Protein 3IE4 (pdb70)

Secondary structure (DSSP, 8-state):
--PPPPEEEE-SSS-EEEEEE--TTEEEEEEEEEESS---SS---SEEEEE---BTTEEEEEESS----TT-EEEEEEEEEETTEEEEEEEEEEE--S---/-PPPPPEEEE-SSS-EEEEEE--TTEEEEEEEEEESS---SS--BSEEEEE---BTTEEEEEESS----TT-EEEEEEEEEETTEEEEEEEEEEE------

CATH classification: 2.60.40.2140

Radius of gyration: 17.92 Å; Cα contacts (8 Å, |Δi|>4): 492; chains: 2; bounding box: 45×25×46 Å

Foldseek 3Di:
DADPDWDKFAAPQGKIKTKDFDDPFWDKKWKAKEKPDEDDPPDRHPDIDIQHDDDPRMGMDMDGPGGDDAQMKMWIKMWIGGNNDIDMDHGDIDGHHDHDD/DDDDDWDKAAAPQHKIKTKDFDDPFWQKKKKAKEKPDEDDPPDRYPDIDIFGDADPRMGMDMDGHGGDDAQIKIAIKMWIGGNHDIDMDHRDIDGDHDHDD

B-factor: mean 14.94, std 7.54, range [3.01, 49.28]

Nearest PDB structures (foldseek):
  3ie4-assembly2_B  TM=1.010E+00  e=2.750E-18  Drosophila melanogaster
  3aqz-assembly2_B  TM=9.824E-01  e=2.204E-12  Plodia interpunctella
  3aqx-assembly2_B  TM=9.749E-01  e=1.796E-12  Bombyx mori
  2kha-assembly1_A  TM=9.093E-01  e=2.198E-11  Plodia interpunctella
  2rqe-assembly1_A  TM=8.982E-01  e=2.829E-10  Bombyx mori

Solvent-accessible surface area: 10816 Å² total; per-residue (Å²): 94,66,1,2,52,16,46,18,36,2,38,144,80,103,0,0,54,0,10,0,5,42,77,132,27,12,97,33,0,1,0,22,0,23,56,87,108,77,32,146,54,95,66,60,29,100,34,44,100,95,14,120,119,34,112,158,47,50,10,50,6,102,8,110,141,25,49,0,108,88,52,21,19,0,59,14,24,0,72,0,47,49,105,62,112,38,66,102,13,62,138,8,71,64,86,2,95,40,76,70,65,87,147,15,32,111,16,117,19,31,2,55,153,84,82,0,0,50,0,7,0,63,54,94,136,14,11,90,27,0,1,0,23,0,9,56,80,98,125,33,98,57,90,4,17,0,22,15,15,110,63,28,94,127,38,107,152,50,71,9,47,0,55,10,145,117,19,71,4,124,85,52,5,21,0,56,18,25,2,74,0,46,49,93,73,104,26,59,133,73,38,133,10,69,62,87,1,91,42,78,72,62

Organism: Drosophila melanogaster (NCBI:txid7227)

Structure (mmCIF, N/CA/C/O backbone):
data_3IE4
#
_entry.id   3IE4
#
_cell.length_a   135.530
_cell.length_b   30.680
_cell.length_c   51.650
_cell.angle_alpha   90.00
_cell.angle_beta   107.57
_cell.angle_gamma   90.00
#
_symmetry.space_group_name_H-M   'C 1 2 1'
#
loop_
_entity.id
_entity.type
_entity.pdbx_description
1 polymer 'Gram-Negative Binding Protein 3'
2 non-polymer 'ZINC ION'
3 non-polymer 1,2-ETHANEDIOL
4 water water
#
loop_
_atom_site.group_PDB
_atom_site.id
_atom_site.type_symbol
_atom_site.label_atom_id
_atom_site.label_alt_id
_atom_site.label_comp_id
_atom_site.label_asym_id
_atom_site.label_entity_id
_atom_site.label_seq_id
_atom_site.pdbx_PDB_ins_code
_atom_site.Cartn_x
_atom_site.Cartn_y
_atom_site.Cartn_z
_atom_site.occupancy
_atom_site.B_iso_or_equiv
_atom_site.auth_seq_id
_atom_site.auth_comp_id
_atom_site.auth_asym_id
_atom_site.auth_atom_id
_atom_site.pdbx_PDB_model_num
ATOM 1 N N . TYR A 1 1 ? 31.550 8.612 12.582 1.00 5.30 1 TYR A N 1
ATOM 2 C CA . TYR A 1 1 ? 30.654 7.477 12.276 1.00 6.77 1 TYR A CA 1
ATOM 3 C C . TYR A 1 1 ? 29.231 7.935 12.488 1.00 6.25 1 TYR A C 1
ATOM 4 O O . TYR A 1 1 ? 28.978 8.656 13.421 1.00 4.84 1 TYR A O 1
ATOM 13 N N . GLU A 1 2 ? 28.308 7.469 11.645 1.00 6.39 2 GLU A N 1
ATOM 14 C CA . GLU A 1 2 ? 26.880 7.746 11.845 1.00 7.12 2 GLU A CA 1
ATOM 15 C C . GLU A 1 2 ? 26.118 6.456 12.048 1.00 7.44 2 GLU A C 1
ATOM 16 O O . GLU A 1 2 ? 26.180 5.596 11.178 1.00 8.04 2 GLU A O 1
ATOM 22 N N . VAL A 1 3 ? 25.381 6.316 13.138 1.00 7.19 3 VAL A N 1
ATOM 23 C CA . VAL A 1 3 ? 24.583 5.107 13.343 1.00 8.01 3 VAL A CA 1
ATOM 24 C C . VAL A 1 3 ? 23.520 5.035 12.272 1.00 9.03 3 VAL A C 1
ATOM 25 O O . VAL A 1 3 ? 22.828 6.002 12.060 1.00 8.65 3 VAL A O 1
ATOM 29 N N . PRO A 1 4 ? 23.377 3.882 11.589 1.00 9.42 4 PRO A N 1
ATOM 30 C CA . PRO A 1 4 ? 22.295 3.766 10.613 1.00 10.20 4 PRO A CA 1
ATOM 31 C C . PRO A 1 4 ? 20.940 4.053 11.241 1.00 10.10 4 PRO A C 1
ATOM 32 O O . PRO A 1 4 ? 20.687 3.628 12.359 1.00 10.43 4 PRO A O 1
ATOM 36 N N . LYS A 1 5 ? 20.079 4.784 10.537 1.00 11.93 5 LYS A N 1
ATOM 37 C CA . LYS A 1 5 ? 18.750 5.076 11.074 1.00 11.73 5 LYS A CA 1
ATOM 38 C C . LYS A 1 5 ? 17.943 3.778 11.135 1.00 12.08 5 LYS A C 1
ATOM 39 O O . LYS A 1 5 ? 17.892 3.028 10.163 1.00 12.99 5 LYS A O 1
ATOM 45 N N . ALA A 1 6 ? 17.346 3.493 12.293 1.00 11.89 6 ALA A N 1
ATOM 46 C CA . ALA A 1 6 ? 16.692 2.216 12.516 1.00 11.53 6 ALA A CA 1
ATOM 47 C C . ALA A 1 6 ? 15.503 2.012 11.614 1.00 11.29 6 ALA A C 1
ATOM 48 O O . ALA A 1 6 ? 14.730 2.935 11.360 1.00 11.72 6 ALA A O 1
ATOM 50 N N . LYS A 1 7 ? 15.344 0.778 11.158 1.00 10.73 7 LYS A N 1
ATOM 51 C CA . LYS A 1 7 ? 14.193 0.402 10.364 1.00 11.16 7 LYS A CA 1
ATOM 52 C C . LYS A 1 7 ? 13.202 -0.218 11.305 1.00 10.96 7 LYS A C 1
ATOM 53 O O . LYS A 1 7 ? 13.556 -1.159 12.024 1.00 9.61 7 LYS A O 1
ATOM 59 N N . ILE A 1 8 ? 11.965 0.292 11.328 1.00 12.19 8 ILE A N 1
ATOM 60 C CA . ILE A 1 8 ? 10.946 -0.186 12.251 1.00 13.72 8 ILE A CA 1
ATOM 61 C C . ILE A 1 8 ? 9.771 -0.776 11.490 1.00 14.49 8 ILE A C 1
ATOM 62 O O . ILE A 1 8 ? 9.205 -0.113 10.643 1.00 15.63 8 ILE A O 1
ATOM 67 N N . ASP A 1 9 ? 9.474 -2.046 11.778 1.00 15.80 9 ASP A N 1
ATOM 68 C CA . ASP A 1 9 ? 8.358 -2.764 11.172 1.00 16.67 9 ASP A CA 1
ATOM 69 C C . ASP A 1 9 ? 7.422 -3.199 12.270 1.00 17.02 9 ASP A C 1
ATOM 70 O O . ASP A 1 9 ? 7.860 -3.738 13.290 1.00 17.42 9 ASP A O 1
ATOM 75 N N . VAL A 1 10 ? 6.149 -2.892 12.076 1.00 16.94 10 VAL A N 1
ATOM 76 C CA . VAL A 1 10 ? 5.106 -3.137 13.062 1.00 16.59 10 VAL A CA 1
ATOM 77 C C . VAL A 1 10 ? 4.176 -4.230 12.519 1.00 17.07 10 VAL A C 1
ATOM 78 O O . VAL A 1 10 ? 3.790 -4.189 11.366 1.00 16.48 10 VAL A O 1
ATOM 82 N N . PHE A 1 11 ? 3.832 -5.199 13.362 1.00 17.43 11 PHE A N 1
ATOM 83 C CA . PHE A 1 11 ? 3.057 -6.366 12.946 1.00 18.03 11 PHE A CA 1
ATOM 84 C C . PHE A 1 11 ? 1.682 -6.377 13.580 1.00 18.14 11 PHE A C 1
ATOM 85 O O . PHE A 1 11 ? 1.473 -5.820 14.663 1.00 18.13 11 PHE A O 1
ATOM 93 N N . TYR A 1 12 ? 0.745 -7.021 12.893 1.00 18.68 12 TYR A N 1
ATOM 94 C CA . TYR A 1 12 ? -0.615 -7.145 13.377 1.00 19.05 12 TYR A CA 1
ATOM 95 C C . TYR A 1 12 ? -0.856 -8.616 13.695 1.00 19.38 12 TYR A C 1
ATOM 96 O O . TYR A 1 12 ? -0.505 -9.478 12.886 1.00 20.32 12 TYR A O 1
ATOM 105 N N . PRO A 1 13 ? -1.496 -8.913 14.840 1.00 18.53 13 PRO A N 1
ATOM 106 C CA . PRO A 1 13 ? -2.046 -8.009 15.843 1.00 18.40 13 PRO A CA 1
ATOM 107 C C . PRO A 1 13 ? -1.047 -7.392 16.813 1.00 18.37 13 PRO A C 1
ATOM 108 O O . PRO A 1 13 ? -1.376 -6.400 17.464 1.00 19.38 13 PRO A O 1
ATOM 112 N N . LYS A 1 14 ? 0.157 -7.955 16.917 1.00 17.75 14 LYS A N 1
ATOM 113 C CA . LYS A 1 14 ? 1.101 -7.492 17.909 1.00 17.56 14 LYS A CA 1
ATOM 114 C C . LYS A 1 14 ? 2.551 -7.743 17.508 1.00 16.50 14 LYS A C 1
ATOM 115 O O . LYS A 1 14 ? 2.852 -8.568 16.631 1.00 16.02 14 LYS A O 1
ATOM 121 N N . GLY A 1 15 ? 3.433 -7.002 18.164 1.00 15.59 15 GLY A N 1
ATOM 122 C CA . GLY A 1 15 ? 4.860 -7.097 17.936 1.00 15.36 15 GLY A CA 1
ATOM 123 C C . GLY A 1 15 ? 5.391 -6.027 17.011 1.00 15.11 15 GLY A C 1
ATOM 124 O O . GLY A 1 15 ? 4.657 -5.340 16.301 1.00 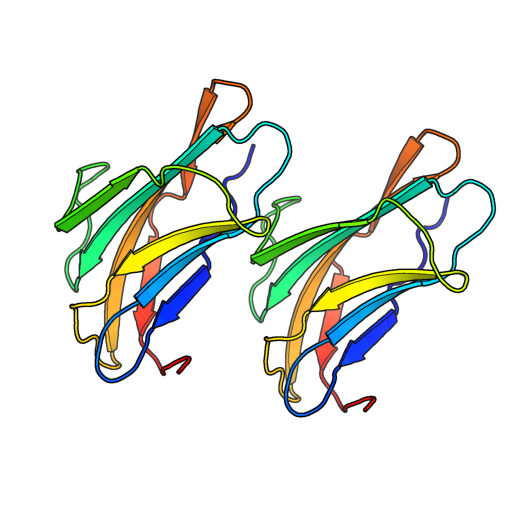15.01 15 GLY A O 1
ATOM 125 N N . PHE A 1 16 ? 6.704 -5.886 17.059 1.00 14.26 16 PHE A N 1
ATOM 126 C CA . PHE A 1 16 ? 7.432 -5.009 16.159 1.00 14.16 16 PHE A CA 1
ATOM 127 C C . PHE A 1 16 ? 8.895 -5.419 16.152 1.00 14.04 16 PHE A C 1
ATOM 128 O O . PHE A 1 16 ? 9.362 -6.135 17.039 1.00 13.70 16 PHE A O 1
ATOM 136 N N . GLU A 1 17 ? 9.594 -4.942 15.130 1.00 14.36 17 GLU A N 1
ATOM 137 C CA . GLU A 1 17 ? 11.020 -5.179 14.955 1.00 14.59 17 GLU A CA 1
ATOM 138 C C . GLU A 1 17 ? 11.721 -3.869 14.662 1.00 13.08 17 GLU A C 1
ATOM 139 O O . GLU A 1 17 ? 11.175 -2.997 14.000 1.00 13.74 17 GLU A O 1
ATOM 145 N N . VAL A 1 18 ? 12.938 -3.749 15.178 1.00 11.73 18 VAL A N 1
ATOM 146 C CA . VAL A 1 18 ? 13.806 -2.596 14.987 1.00 11.58 18 VAL A CA 1
ATOM 147 C C . VAL A 1 18 ? 15.155 -3.147 14.568 1.00 11.01 18 VAL A C 1
ATOM 148 O O . VAL A 1 18 ? 15.723 -4.001 15.249 1.00 11.71 18 VAL A O 1
ATOM 152 N N . SER A 1 19 ? 15.676 -2.693 13.432 1.00 8.03 19 SER A N 1
ATOM 153 C CA . SER A 1 19 ? 16.930 -3.252 12.942 1.00 8.18 19 SER A CA 1
ATOM 154 C C . SER A 1 19 ? 17.761 -2.256 12.187 1.00 6.82 19 SER A C 1
ATOM 155 O O . SER A 1 19 ? 17.282 -1.219 11.714 1.00 7.08 19 SER A O 1
ATOM 158 N N . ILE A 1 20 ? 19.032 -2.625 12.055 1.00 6.38 20 ILE A N 1
ATOM 159 C CA . ILE A 1 20 ? 19.974 -1.886 11.210 1.00 6.81 20 ILE A CA 1
ATOM 160 C C . ILE A 1 20 ? 20.812 -2.906 10.429 1.00 6.32 20 ILE A C 1
ATOM 161 O O . ILE A 1 20 ? 20.976 -4.060 10.870 1.00 6.60 20 ILE A O 1
ATOM 166 N N . PRO A 1 21 ? 21.370 -2.506 9.279 1.00 5.55 21 PRO A N 1
ATOM 167 C CA . PRO A 1 21 ? 22.337 -3.338 8.610 1.00 6.25 21 PRO A CA 1
ATOM 168 C C . PRO A 1 21 ? 23.623 -3.419 9.394 1.00 7.21 21 PRO A C 1
ATOM 169 O O . PRO A 1 21 ? 24.016 -2.482 10.060 1.00 7.14 21 PRO A O 1
ATOM 173 N N . ASP A 1 22 ? 24.298 -4.559 9.286 1.00 6.18 22 ASP A N 1
ATOM 174 C CA . ASP A 1 22 ? 25.604 -4.713 9.904 1.00 6.34 22 ASP A CA 1
ATOM 175 C C . ASP A 1 22 ? 26.700 -4.306 8.926 1.00 6.96 22 ASP A C 1
ATOM 176 O O . ASP A 1 22 ? 26.480 -4.229 7.699 1.00 8.05 22 ASP A O 1
ATOM 181 N N . GLU A 1 23 ? 27.881 -4.036 9.471 1.00 7.47 23 GLU A N 1
ATOM 182 C CA . GLU A 1 23 ? 29.072 -3.866 8.654 1.00 8.96 23 GLU A CA 1
ATOM 183 C C . GLU A 1 23 ? 30.292 -4.163 9.474 1.00 6.55 23 GLU A C 1
ATOM 184 O O . GLU A 1 23 ? 30.187 -4.396 10.679 1.00 5.77 23 GLU A O 1
ATOM 190 N N . GLU A 1 24 ? 31.432 -4.226 8.817 1.00 6.45 24 GLU A N 1
ATOM 191 C CA . GLU A 1 24 ? 32.662 -4.499 9.496 1.00 7.22 24 GLU A CA 1
ATOM 192 C C . GLU A 1 24 ? 32.855 -3.483 10.591 1.00 7.15 24 GLU A C 1
ATOM 193 O O . GLU A 1 24 ? 32.763 -2.271 10.350 1.00 7.52 24 GLU A O 1
ATOM 199 N N . GLY A 1 25 ? 33.153 -3.967 11.784 1.00 5.74 25 GLY A N 1
ATOM 200 C CA . GLY A 1 25 ? 33.503 -3.111 12.912 1.00 6.06 25 GLY A CA 1
ATOM 201 C C . GLY A 1 25 ? 32.395 -2.899 13.905 1.00 5.20 25 GLY A C 1
ATOM 202 O O . GLY A 1 25 ? 32.662 -2.408 14.975 1.00 6.39 25 GLY A O 1
ATOM 203 N N . ILE A 1 26 ? 31.161 -3.284 13.574 1.00 5.34 26 ILE A N 1
ATOM 204 C CA . ILE A 1 26 ? 30.074 -3.186 14.561 1.00 4.94 26 ILE A CA 1
ATOM 205 C C . ILE A 1 26 ? 30.038 -4.449 15.414 1.00 5.48 26 ILE A C 1
ATOM 206 O O . ILE A 1 26 ? 30.011 -5.533 14.893 1.00 5.81 26 ILE A O 1
ATOM 211 N N . THR A 1 27 ? 30.104 -4.260 16.727 1.00 4.75 27 THR A N 1
ATOM 212 C CA . THR A 1 27 ? 30.043 -5.387 17.668 1.00 4.43 27 THR A CA 1
ATOM 213 C C . THR A 1 27 ? 28.881 -5.324 18.658 1.00 4.75 27 THR A C 1
ATOM 214 O O . THR A 1 27 ? 28.769 -6.209 19.504 1.00 5.71 27 THR A O 1
ATOM 218 N N . LEU A 1 28 ? 28.035 -4.290 18.563 1.00 4.36 28 LEU A N 1
ATOM 219 C CA . LEU A 1 28 ? 26.833 -4.253 19.359 1.00 4.87 28 LEU A CA 1
ATOM 220 C C . LEU A 1 28 ? 25.828 -3.304 18.750 1.00 5.34 28 LEU A C 1
ATOM 221 O O . LEU A 1 28 ? 26.221 -2.261 18.232 1.00 5.80 28 LEU A O 1
ATOM 226 N N . PHE A 1 29 ? 24.547 -3.651 18.872 1.00 5.96 29 PHE A N 1
ATOM 227 C CA . PHE A 1 29 ? 23.445 -2.752 18.635 1.00 6.46 29 PHE A CA 1
ATOM 228 C C . PHE A 1 29 ? 22.523 -2.891 19.836 1.00 5.74 29 PHE A C 1
ATOM 229 O O . PHE A 1 29 ? 22.201 -4.007 20.224 1.00 6.69 29 PHE A O 1
ATOM 237 N N . ALA A 1 30 ? 22.063 -1.768 20.383 1.00 7.19 30 ALA A N 1
ATOM 238 C CA . ALA A 1 30 ? 21.113 -1.798 21.491 1.00 7.43 30 ALA A CA 1
ATOM 239 C C . ALA A 1 30 ? 19.969 -0.853 21.187 1.00 8.41 30 ALA A C 1
ATOM 240 O O . ALA A 1 30 ? 20.191 0.208 20.645 1.00 9.14 30 ALA A O 1
ATOM 242 N N . PHE A 1 31 ? 18.771 -1.261 21.577 1.00 8.74 31 PHE A N 1
ATOM 243 C CA . PHE A 1 31 ? 17.553 -0.486 21.351 1.00 8.54 31 PHE A CA 1
ATOM 244 C C . PHE A 1 31 ? 16.980 -0.079 22.709 1.00 7.92 31 PHE A C 1
ATOM 245 O O . PHE A 1 31 ? 16.909 -0.881 23.631 1.00 8.52 31 PHE A O 1
ATOM 253 N N . HIS A 1 32 ? 16.596 1.189 22.831 1.00 7.83 32 HIS A N 1
ATOM 254 C CA . HIS A 1 32 ? 15.934 1.719 24.027 1.00 8.55 32 HIS A CA 1
ATOM 255 C C . HIS A 1 32 ? 14.695 2.449 23.546 1.00 9.19 32 HIS A C 1
ATOM 256 O O . HIS A 1 32 ? 14.814 3.383 22.744 1.00 11.12 32 HIS A O 1
ATOM 263 N N . GLY A 1 33 ? 13.524 2.034 23.999 1.00 9.39 33 GLY A N 1
ATOM 264 C CA . GLY A 1 33 ? 12.292 2.626 23.513 1.00 10.22 33 GLY A CA 1
ATOM 265 C C . GLY A 1 33 ? 11.201 2.769 24.562 1.00 9.85 33 GLY A C 1
ATOM 266 O O . GLY A 1 33 ? 11.215 2.118 25.622 1.00 9.81 33 GLY A O 1
ATOM 267 N N . LYS A 1 34 ? 10.275 3.671 24.247 1.00 9.66 34 LYS A N 1
ATOM 268 C CA . LYS A 1 34 ? 9.053 3.891 25.011 1.00 10.85 34 LYS A CA 1
ATOM 269 C C . LYS A 1 34 ? 7.909 4.161 24.045 1.00 10.51 34 LYS A C 1
ATOM 270 O O . LYS A 1 34 ? 8.099 4.666 22.943 1.00 11.18 34 LYS A O 1
ATOM 276 N N . LEU A 1 35 ? 6.707 3.868 24.520 1.00 10.49 35 LEU A N 1
ATOM 277 C CA . LEU A 1 35 ? 5.494 4.032 23.744 1.00 11.92 35 LEU A CA 1
ATOM 278 C C . LEU A 1 35 ? 4.677 5.228 24.214 1.00 11.97 35 LEU A C 1
ATOM 279 O O . LEU A 1 35 ? 4.322 5.307 25.380 1.00 13.11 35 LEU A O 1
ATOM 284 N N . ASN A 1 36 ? 4.427 6.173 23.303 1.00 13.27 36 ASN A N 1
ATOM 285 C CA . ASN A 1 36 ? 3.540 7.315 23.541 1.00 14.09 36 ASN A CA 1
ATOM 286 C C . ASN A 1 36 ? 3.968 8.254 24.656 1.00 14.83 36 ASN A C 1
ATOM 287 O O . ASN A 1 36 ? 3.174 9.016 25.182 1.00 15.14 36 ASN A O 1
ATOM 292 N N . GLU A 1 37 ? 5.238 8.188 25.008 1.00 15.12 37 GLU A N 1
ATOM 293 C CA . GLU A 1 37 ? 5.826 9.121 25.935 1.00 16.21 37 GLU A CA 1
ATOM 294 C C . GLU A 1 37 ? 7.289 9.250 25.564 1.00 15.48 37 GLU A C 1
ATOM 295 O O . GLU A 1 37 ? 7.955 8.247 25.301 1.00 14.83 37 GLU A O 1
ATOM 301 N N . GLU A 1 38 ? 7.774 10.482 25.543 1.00 15.83 38 GLU A N 1
ATOM 302 C CA . GLU A 1 38 ? 9.155 10.742 25.178 1.00 15.26 38 GLU A CA 1
ATOM 303 C C . GLU A 1 38 ? 10.155 10.110 26.140 1.00 14.92 38 GLU A C 1
ATOM 304 O O . GLU A 1 38 ? 9.892 9.932 27.338 1.00 15.20 38 GLU A O 1
ATOM 307 N N . MET A 1 39 ? 11.308 9.755 25.590 1.00 15.32 39 MET A N 1
ATOM 308 C CA . MET A 1 39 ? 12.444 9.370 26.417 1.00 15.10 39 MET A CA 1
ATOM 309 C C . MET A 1 39 ? 12.956 10.601 27.134 1.00 14.96 39 MET A C 1
ATOM 310 O O . MET A 1 39 ? 13.041 11.682 26.552 1.00 16.41 39 MET A O 1
ATOM 315 N N . GLU A 1 40 ? 13.285 10.431 28.408 1.00 13.84 40 GLU A N 1
ATOM 316 C CA . GLU A 1 40 ? 13.945 11.491 29.149 1.00 13.25 40 GLU A CA 1
ATOM 317 C C . GLU A 1 40 ? 15.436 11.237 29.088 1.00 11.96 40 GLU A C 1
ATOM 318 O O . GLU A 1 40 ? 16.002 10.468 29.863 1.00 12.21 40 GLU A O 1
ATOM 324 N N . GLY A 1 41 ? 16.099 11.888 28.145 1.00 11.50 41 GLY A N 1
ATOM 325 C CA . GLY A 1 41 ? 17.514 11.604 27.945 1.00 9.60 41 GLY A CA 1
ATOM 326 C C . GLY A 1 41 ? 17.787 10.153 27.555 1.00 9.46 41 GLY A C 1
ATOM 327 O O . GLY A 1 41 ? 16.981 9.494 26.924 1.00 9.56 41 GLY A O 1
ATOM 328 N N . LEU A 1 42 ? 18.962 9.688 27.933 1.00 7.56 42 LEU A N 1
ATOM 329 C CA . LEU A 1 42 ? 19.441 8.377 27.518 1.00 7.16 42 LEU A CA 1
ATOM 330 C C . LEU A 1 42 ? 19.120 7.321 28.588 1.00 7.69 42 LEU A C 1
ATOM 331 O O . LEU A 1 42 ? 19.967 6.539 29.008 1.00 9.22 42 LEU A O 1
ATOM 336 N N . GLU A 1 43 ? 17.883 7.377 29.065 1.00 8.11 43 GLU A N 1
ATOM 337 C CA . GLU A 1 43 ? 17.363 6.397 30.011 1.00 7.69 43 GLU A CA 1
ATOM 338 C C . GLU A 1 43 ? 17.112 5.073 29.316 1.00 8.20 43 GLU A C 1
ATOM 339 O O . GLU A 1 43 ? 17.011 5.014 28.081 1.00 9.65 43 GLU A O 1
ATOM 345 N N . ALA A 1 44 ? 16.966 4.023 30.114 1.00 9.03 44 ALA A N 1
ATOM 346 C CA . ALA A 1 44 ? 16.752 2.704 29.555 1.00 9.29 44 ALA A CA 1
ATOM 347 C C . ALA A 1 44 ? 15.435 2.594 28.807 1.00 10.29 44 ALA A C 1
ATOM 348 O O . ALA A 1 44 ? 15.391 1.967 27.742 1.00 12.96 44 ALA A O 1
ATOM 350 N N . GLY A 1 45 ? 14.359 3.152 29.351 1.00 10.23 45 GLY A N 1
ATOM 351 C CA . GLY A 1 45 ? 13.053 3.075 28.732 1.00 10.02 45 GLY A CA 1
ATOM 352 C C . GLY A 1 45 ? 12.303 1.811 29.081 1.00 9.40 45 GLY A C 1
ATOM 353 O O . GLY A 1 45 ? 12.713 1.024 29.941 1.00 10.60 45 GLY A O 1
ATOM 354 N N . THR A 1 46 ? 11.181 1.624 28.394 1.00 9.23 46 THR A N 1
ATOM 355 C CA . THR A 1 46 ? 10.323 0.458 28.597 1.00 9.07 46 THR A CA 1
ATOM 356 C C . THR A 1 46 ? 10.956 -0.807 28.034 1.00 9.31 46 THR A C 1
ATOM 357 O O . THR A 1 46 ? 10.928 -1.877 28.657 1.00 9.88 46 THR A O 1
ATOM 361 N N . TRP A 1 47 ? 11.533 -0.661 26.851 1.00 9.54 47 TRP A N 1
ATOM 362 C CA . TRP A 1 47 ? 12.303 -1.728 26.202 1.00 10.60 47 TRP A CA 1
ATOM 363 C C . TRP A 1 47 ? 13.763 -1.296 26.156 1.00 10.82 47 TRP A C 1
ATOM 364 O O . TRP A 1 47 ? 14.071 -0.250 25.608 1.00 11.70 47 TRP A O 1
ATOM 375 N N . ALA A 1 48 ? 14.662 -2.066 26.754 1.00 10.23 48 ALA A N 1
ATOM 376 C CA . ALA A 1 48 ? 16.103 -1.763 26.700 1.00 10.40 48 ALA A CA 1
ATOM 377 C C . ALA A 1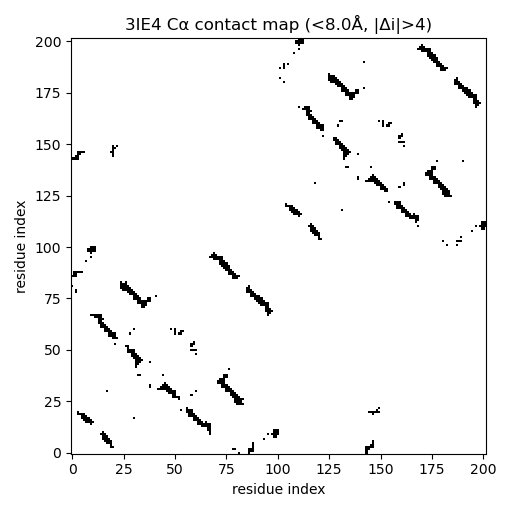 48 ? 16.781 -3.102 26.492 1.00 10.05 48 ALA A C 1
ATOM 378 O O . ALA A 1 48 ? 16.800 -3.922 27.422 1.00 10.79 48 ALA A O 1
ATOM 380 N N . ARG A 1 49 ? 17.319 -3.339 25.295 1.00 9.58 49 ARG A N 1
ATOM 381 C CA . ARG A 1 49 ? 17.900 -4.646 24.969 1.00 10.98 49 ARG A CA 1
ATOM 382 C C . ARG A 1 49 ? 19.159 -4.480 24.139 1.00 11.13 49 ARG A C 1
ATOM 383 O O . ARG A 1 49 ? 19.156 -3.771 23.145 1.00 11.66 49 ARG A O 1
ATOM 388 N N . ASP A 1 50 ? 20.218 -5.177 24.541 1.00 11.61 50 ASP A N 1
ATOM 389 C CA . ASP A 1 50 ? 21.419 -5.308 23.742 1.00 11.69 50 ASP A CA 1
ATOM 390 C C . ASP A 1 50 ? 21.217 -6.501 22.852 1.00 12.89 50 ASP A C 1
ATOM 391 O O . ASP A 1 50 ? 21.043 -7.629 23.363 1.00 13.04 50 ASP A O 1
ATOM 396 N N . ILE A 1 51 ? 21.255 -6.284 21.539 1.00 12.45 51 ILE A N 1
ATOM 397 C CA . ILE A 1 51 ? 21.056 -7.386 20.618 1.00 13.65 51 ILE A CA 1
ATOM 398 C C . ILE A 1 51 ? 22.314 -8.208 20.628 1.00 13.69 51 ILE A C 1
ATOM 399 O O . ILE A 1 51 ? 23.415 -7.661 20.495 1.00 13.63 51 ILE A O 1
ATOM 404 N N . VAL A 1 52 ? 22.142 -9.526 20.789 1.00 13.32 52 VAL A N 1
ATOM 405 C CA . VAL A 1 52 ? 23.279 -10.413 21.051 1.00 13.31 52 VAL A CA 1
ATOM 406 C C . VAL A 1 52 ? 24.272 -10.504 19.875 1.00 12.33 52 VAL A C 1
ATOM 407 O O . VAL A 1 52 ? 25.480 -10.469 20.052 1.00 12.29 52 VAL A O 1
ATOM 411 N N . LYS A 1 53 ? 23.761 -10.608 18.668 1.00 11.29 53 LYS A N 1
ATOM 412 C CA . LYS A 1 53 ? 24.636 -10.792 17.512 1.00 11.31 53 LYS A CA 1
ATOM 413 C C . LYS A 1 53 ? 23.938 -10.368 16.266 1.00 9.31 53 LYS A C 1
ATOM 414 O O . LYS A 1 53 ? 22.729 -10.330 16.227 1.00 10.27 53 LYS A O 1
ATOM 420 N N . ALA A 1 54 ? 24.722 -10.056 15.243 1.00 8.91 54 ALA A N 1
ATOM 421 C CA . ALA A 1 54 ? 24.195 -9.847 13.895 1.00 7.96 54 ALA A CA 1
ATOM 422 C C . ALA A 1 54 ? 23.796 -11.185 13.300 1.00 9.35 54 ALA A C 1
ATOM 423 O O . ALA A 1 54 ? 24.469 -12.197 13.521 1.00 8.70 54 ALA A O 1
ATOM 425 N N . LYS A 1 55 ? 22.689 -11.208 12.546 1.00 9.19 55 LYS A N 1
ATOM 426 C CA . LYS A 1 55 ? 22.195 -12.409 11.884 1.00 10.29 55 LYS A CA 1
ATOM 427 C C . LYS A 1 55 ? 21.668 -11.980 10.530 1.00 9.08 55 LYS A C 1
ATOM 428 O O . LYS A 1 55 ? 20.958 -10.963 10.440 1.00 8.15 55 LYS A O 1
ATOM 434 N N . ASN A 1 56 ? 22.061 -12.697 9.488 1.00 9.33 56 ASN A N 1
ATOM 435 C CA . ASN A 1 56 ? 21.621 -12.376 8.147 1.00 9.54 56 ASN A CA 1
ATOM 436 C C . ASN A 1 56 ? 21.923 -10.911 7.792 1.00 9.42 56 ASN A C 1
ATOM 437 O O . ASN A 1 56 ? 21.142 -10.240 7.102 1.00 10.30 56 ASN A O 1
ATOM 442 N N . GLY A 1 57 ? 23.086 -10.441 8.224 1.00 8.36 57 GLY A N 1
ATOM 443 C CA . GLY A 1 57 ? 23.575 -9.119 7.836 1.00 8.58 57 GLY A CA 1
ATOM 444 C C . GLY A 1 57 ? 22.885 -7.965 8.536 1.00 8.22 57 GLY A C 1
ATOM 445 O O . GLY A 1 57 ? 23.049 -6.825 8.083 1.00 8.24 57 GLY A O 1
ATOM 446 N N . ARG A 1 58 ? 22.091 -8.239 9.571 1.00 8.57 58 ARG A N 1
ATOM 447 C CA . ARG A 1 58 ? 21.415 -7.176 10.330 1.00 7.97 58 ARG A CA 1
ATOM 448 C C . ARG A 1 58 ? 21.498 -7.415 11.833 1.00 8.84 58 ARG A C 1
ATOM 449 O O . ARG A 1 58 ? 21.691 -8.521 12.276 1.00 10.42 58 ARG A O 1
ATOM 457 N N . TRP A 1 59 ? 21.352 -6.339 12.600 1.00 7.96 59 TRP A N 1
ATOM 458 C CA . TRP A 1 59 ? 21.107 -6.446 14.032 1.00 8.74 59 TRP A CA 1
ATOM 459 C C . TRP A 1 59 ? 19.638 -6.181 14.264 1.00 9.37 59 TRP A C 1
ATOM 460 O O . TRP A 1 59 ? 19.166 -5.142 13.860 1.00 8.99 59 TRP A O 1
ATOM 471 N N . THR A 1 60 ? 18.929 -7.107 14.909 1.00 9.26 60 THR A N 1
ATOM 472 C CA . THR A 1 60 ? 17.487 -7.009 14.997 1.00 9.62 60 THR A CA 1
ATOM 473 C C . THR A 1 60 ? 16.967 -7.203 16.416 1.00 10.19 60 THR A C 1
ATOM 474 O O . THR A 1 60 ? 17.273 -8.208 17.068 1.00 10.92 60 THR A O 1
ATOM 478 N N . PHE A 1 61 ? 16.208 -6.206 16.867 1.00 10.89 61 PHE A N 1
ATOM 479 C CA . PHE A 1 61 ? 15.421 -6.275 18.090 1.00 10.55 61 PHE A CA 1
ATOM 480 C C . PHE A 1 61 ? 14.018 -6.707 17.702 1.00 10.57 61 PHE A C 1
ATOM 481 O O . PHE A 1 61 ? 13.439 -6.144 16.778 1.00 10.18 61 PHE A O 1
ATOM 489 N N . ARG A 1 62 ? 13.462 -7.678 18.432 1.00 12.20 62 ARG A N 1
ATOM 490 C CA . ARG A 1 62 ? 12.115 -8.192 18.148 1.00 12.88 62 ARG A CA 1
ATOM 491 C C . ARG A 1 62 ? 11.280 -8.189 19.422 1.00 13.61 62 ARG A C 1
ATOM 492 O O . ARG A 1 62 ? 11.677 -8.771 20.434 1.00 13.36 62 ARG A O 1
ATOM 500 N N . ASP A 1 63 ? 10.135 -7.511 19.361 1.00 14.87 63 ASP A N 1
ATOM 501 C CA . ASP A 1 63 ? 9.097 -7.598 20.378 1.00 16.94 63 ASP A CA 1
ATOM 502 C C . ASP A 1 63 ? 7.964 -8.452 19.795 1.00 17.10 63 ASP A C 1
ATOM 503 O O . ASP A 1 63 ? 7.563 -8.243 18.654 1.00 16.66 63 ASP A O 1
ATOM 508 N N . ARG A 1 64 ? 7.443 -9.401 20.572 1.00 18.19 64 ARG A N 1
ATOM 509 C CA . ARG A 1 64 ? 6.363 -10.282 20.109 1.00 18.36 64 ARG A CA 1
ATOM 510 C C . ARG A 1 64 ? 5.037 -10.101 20.843 1.00 18.49 64 ARG A C 1
ATOM 511 O O . ARG A 1 64 ? 4.073 -10.799 20.542 1.00 18.72 64 ARG A O 1
ATOM 516 N N . ILE A 1 65 ? 4.990 -9.151 21.770 1.00 18.68 65 ILE A N 1
ATOM 517 C CA . ILE A 1 65 ? 3.884 -9.064 22.731 1.00 19.16 65 ILE A CA 1
ATOM 518 C C . ILE A 1 65 ? 3.077 -7.764 22.687 1.00 19.16 65 ILE A C 1
ATOM 519 O O . ILE A 1 65 ? 1.920 -7.746 23.091 1.00 19.30 65 ILE A O 1
ATOM 524 N N . THR A 1 66 ? 3.679 -6.691 22.190 1.00 18.68 66 THR A N 1
ATOM 525 C CA 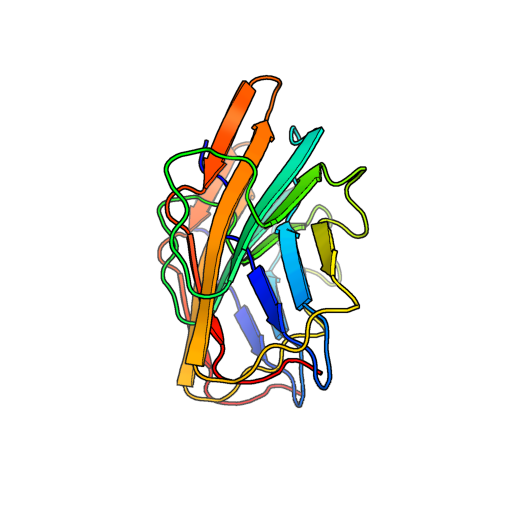. THR A 1 66 ? 3.081 -5.366 22.261 1.00 18.93 66 THR A CA 1
ATOM 526 C C . THR A 1 66 ? 2.214 -5.059 21.034 1.00 19.03 66 THR A C 1
ATOM 527 O O . THR A 1 66 ? 2.716 -4.986 19.907 1.00 19.96 66 THR A O 1
ATOM 531 N N . ALA A 1 67 ? 0.928 -4.823 21.280 1.00 18.82 67 ALA A N 1
ATOM 532 C CA . ALA A 1 67 ? -0.034 -4.490 20.227 1.00 18.56 67 ALA A CA 1
ATOM 533 C C . ALA A 1 67 ? -0.002 -2.997 19.932 1.00 18.72 67 ALA A C 1
ATOM 534 O O . ALA A 1 67 ? -0.564 -2.202 20.694 1.00 19.83 67 ALA A O 1
ATOM 536 N N . LEU A 1 68 ? 0.662 -2.610 18.846 1.00 18.84 68 LEU A N 1
ATOM 537 C CA . LEU A 1 68 ? 0.727 -1.200 18.457 1.00 18.53 68 LEU A CA 1
ATOM 538 C C . LEU A 1 68 ? -0.420 -0.891 17.511 1.00 18.09 68 LEU A C 1
ATOM 539 O O . LEU A 1 68 ? -0.872 -1.769 16.765 1.00 19.05 68 LEU A O 1
ATOM 544 N N . LYS A 1 69 ? -0.883 0.357 17.566 1.00 17.83 69 LYS A N 1
ATOM 545 C CA . LYS A 1 69 ? -2.030 0.835 16.792 1.00 17.18 69 LYS A CA 1
ATOM 546 C C . LYS A 1 69 ? -1.614 2.045 15.979 1.00 16.34 69 LYS A C 1
ATOM 547 O O . LYS A 1 69 ? -0.725 2.781 16.394 1.00 14.80 69 LYS A O 1
ATOM 553 N N . PRO A 1 70 ? -2.268 2.280 14.831 1.00 14.45 70 PRO A N 1
ATOM 554 C CA . PRO A 1 70 ? -1.948 3.483 14.077 1.00 14.56 70 PRO A CA 1
ATOM 555 C C . PRO A 1 70 ? -2.073 4.741 14.936 1.00 14.39 70 PRO A C 1
ATOM 556 O O . PRO A 1 70 ? -3.037 4.886 15.710 1.00 14.36 70 PRO A O 1
ATOM 560 N N . GLY A 1 71 ? -1.098 5.638 14.811 1.00 13.75 71 GLY A N 1
ATOM 561 C CA . GLY A 1 71 ? -1.055 6.852 15.618 1.00 14.15 71 GLY A CA 1
ATOM 562 C C . GLY A 1 71 ? -0.229 6.727 16.885 1.00 14.40 71 GLY A C 1
ATOM 563 O O . GLY A 1 71 ? 0.150 7.742 17.462 1.00 14.92 71 GLY A O 1
ATOM 564 N N . ASP A 1 72 ? 0.046 5.499 17.338 1.00 14.17 72 ASP A N 1
ATOM 565 C CA . ASP A 1 72 ? 1.034 5.293 18.405 1.00 13.87 72 ASP A CA 1
ATOM 566 C C . ASP A 1 72 ? 2.382 5.818 17.941 1.00 13.85 72 ASP A C 1
ATOM 567 O O . ASP A 1 72 ? 2.726 5.707 16.766 1.00 13.79 72 ASP A O 1
ATOM 572 N N . THR A 1 73 ? 3.145 6.364 18.877 1.00 13.71 73 THR A N 1
ATOM 573 C CA . THR A 1 73 ? 4.501 6.826 18.593 1.00 13.95 73 THR A CA 1
ATOM 574 C C . THR A 1 73 ? 5.485 6.086 19.480 1.00 13.90 73 THR A C 1
ATOM 575 O O . THR A 1 73 ? 5.301 6.026 20.695 1.00 14.48 73 THR A O 1
ATOM 579 N N . LEU A 1 74 ? 6.496 5.493 18.844 1.00 13.73 74 LEU A N 1
ATOM 580 C CA . LEU A 1 74 ? 7.635 4.907 19.525 1.00 13.77 74 LEU A CA 1
ATOM 581 C C . LEU A 1 74 ? 8.692 5.987 19.580 1.00 12.88 74 LEU A C 1
ATOM 582 O O . LEU A 1 74 ? 9.059 6.560 18.563 1.00 14.06 74 LEU A O 1
ATOM 587 N N . TYR A 1 75 ? 9.159 6.261 20.785 1.00 12.48 75 TYR A N 1
ATOM 588 C CA . TYR A 1 75 ? 10.287 7.150 21.017 1.00 11.92 75 TYR A CA 1
ATOM 589 C C . TYR A 1 75 ? 11.470 6.289 21.423 1.00 11.47 75 TYR A C 1
ATOM 590 O O . TYR A 1 75 ? 11.320 5.374 22.242 1.00 12.75 75 TYR A O 1
ATOM 599 N N . TYR A 1 76 ? 12.641 6.551 20.857 1.00 10.70 76 TYR A N 1
ATOM 600 C CA . TYR A 1 76 ? 13.728 5.634 21.057 1.00 10.56 76 TYR A CA 1
ATOM 601 C C . TYR A 1 76 ? 15.067 6.271 20.838 1.00 9.72 76 TYR A C 1
ATOM 602 O O . TYR A 1 76 ? 15.210 7.340 20.232 1.00 10.17 76 TYR A O 1
ATOM 611 N N . TRP A 1 77 ? 16.080 5.557 21.294 1.00 7.54 77 TRP A N 1
ATOM 612 C CA . TRP A 1 77 ? 17.443 5.861 20.901 1.00 7.46 77 TRP A CA 1
ATOM 613 C C . TRP A 1 77 ? 18.176 4.559 20.787 1.00 7.65 77 TRP A C 1
ATOM 614 O O . TRP A 1 77 ? 17.831 3.597 21.465 1.00 8.53 77 TRP A O 1
ATOM 625 N N . THR A 1 78 ? 19.177 4.512 19.935 1.00 7.21 78 THR A N 1
ATOM 626 C CA . THR A 1 78 ? 19.955 3.279 19.782 1.00 7.67 78 THR A CA 1
ATOM 627 C C . THR A 1 78 ? 21.431 3.525 20.034 1.00 8.02 78 THR A C 1
ATOM 628 O O . THR A 1 78 ? 21.900 4.647 20.010 1.00 7.67 78 THR A O 1
ATOM 632 N N . TYR A 1 79 ? 22.149 2.439 20.295 1.00 7.47 79 TYR A N 1
ATOM 633 C CA . TYR A 1 79 ? 23.583 2.491 20.552 1.00 7.26 79 TYR A CA 1
ATOM 634 C C . TYR A 1 79 ? 24.275 1.458 19.703 1.00 6.51 79 TYR A C 1
ATOM 635 O O . TYR A 1 79 ? 23.786 0.375 19.577 1.00 7.58 79 TYR A O 1
ATOM 644 N N . VAL A 1 80 ? 25.407 1.817 19.138 1.00 6.47 80 VAL A N 1
ATOM 645 C CA . VAL A 1 80 ? 26.258 0.945 18.380 1.00 7.03 80 VAL A CA 1
ATOM 646 C C . VAL A 1 80 ? 27.688 1.072 18.900 1.00 6.27 80 VAL A C 1
ATOM 647 O O . VAL A 1 80 ? 28.171 2.175 19.171 1.00 6.06 80 VAL A O 1
ATOM 651 N N . ILE A 1 81 ? 28.367 -0.071 19.057 1.00 6.29 81 ILE A N 1
ATOM 652 C CA . ILE A 1 81 ? 29.818 -0.070 19.258 1.00 6.42 81 ILE A CA 1
ATOM 653 C C . ILE A 1 81 ? 30.460 -0.344 17.907 1.00 6.30 81 ILE A C 1
ATOM 654 O O . ILE A 1 81 ? 30.273 -1.408 17.326 1.00 6.92 81 ILE A O 1
ATOM 659 N N . TYR A 1 82 ? 31.196 0.666 17.443 1.00 6.83 82 TYR A N 1
ATOM 660 C CA . TYR A 1 82 ? 31.830 0.611 16.139 1.00 7.15 82 TYR A CA 1
ATOM 661 C C . TYR A 1 82 ? 33.326 0.818 16.343 1.00 7.12 82 TYR A C 1
ATOM 662 O O . TYR A 1 82 ? 33.750 1.801 16.897 1.00 7.51 82 TYR A O 1
ATOM 671 N N . ASN A 1 83 ? 34.112 -0.173 15.918 1.00 6.95 83 ASN A N 1
ATOM 672 C CA . ASN A 1 83 ? 35.567 -0.170 16.168 1.00 7.72 83 ASN A CA 1
ATOM 673 C C . ASN A 1 83 ? 35.880 0.142 17.654 1.00 7.2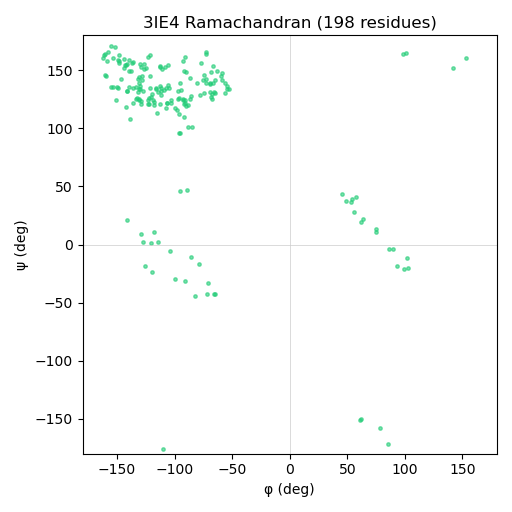5 83 ASN A C 1
ATOM 674 O O . ASN A 1 83 ? 36.864 0.812 17.972 1.00 7.92 83 ASN A O 1
ATOM 679 N N . GLY A 1 84 ? 35.050 -0.375 18.562 1.00 7.55 84 GLY A N 1
ATOM 680 C CA . GLY A 1 84 ? 35.315 -0.268 19.985 1.00 7.09 84 GLY A CA 1
ATOM 681 C C . GLY A 1 84 ? 34.825 0.997 20.651 1.00 7.13 84 GLY A C 1
ATOM 682 O O . GLY A 1 84 ? 34.981 1.151 21.869 1.00 9.84 84 GLY A O 1
ATOM 683 N N . LEU A 1 85 ? 34.271 1.932 19.863 1.00 8.22 85 LEU A N 1
ATOM 684 C CA . LEU A 1 85 ? 33.754 3.186 20.364 1.00 7.95 85 LEU A CA 1
ATOM 685 C C . LEU A 1 85 ? 32.239 3.230 20.245 1.00 7.26 85 LEU A C 1
ATOM 686 O O . LEU A 1 85 ? 31.671 2.672 19.356 1.00 7.60 85 LEU A O 1
ATOM 691 N N . GLY A 1 86 ? 31.596 3.961 21.141 1.00 8.02 86 GLY A N 1
ATOM 692 C CA . GLY A 1 86 ? 30.146 4.038 21.181 1.00 7.88 86 GLY A CA 1
ATOM 693 C C . GLY A 1 86 ? 29.590 5.236 20.426 1.00 7.55 86 GLY A C 1
ATOM 694 O O . GLY A 1 86 ? 30.104 6.378 20.530 1.00 8.73 86 GLY A O 1
ATOM 695 N N . TYR A 1 87 ? 28.501 4.981 19.704 1.00 7.21 87 TYR A N 1
ATOM 696 C CA . TYR A 1 87 ? 27.751 5.991 18.995 1.00 7.12 87 TYR A CA 1
ATOM 697 C C . TYR A 1 87 ? 26.264 5.737 19.053 1.00 6.63 87 TYR A C 1
ATOM 698 O O . TYR A 1 87 ? 25.853 4.613 19.253 1.00 7.42 87 TYR A O 1
ATOM 707 N N . ARG A 1 88 ? 25.449 6.785 18.915 1.00 8.93 88 ARG A N 1
ATOM 708 C CA . ARG A 1 88 ? 24.004 6.653 19.031 1.00 8.39 88 ARG A CA 1
ATOM 709 C C . ARG A 1 88 ? 23.207 7.200 17.857 1.00 8.64 88 ARG A C 1
ATOM 710 O O . ARG A 1 88 ? 23.606 8.184 17.243 1.00 9.50 88 ARG A O 1
ATOM 718 N N . GLU A 1 89 ? 22.024 6.603 17.620 1.00 9.47 89 GLU A N 1
ATOM 719 C CA . GLU A 1 89 ? 20.948 7.334 16.932 1.00 9.60 89 GLU A CA 1
ATOM 720 C C . GLU A 1 89 ? 20.108 7.975 18.058 1.00 9.42 89 GLU A C 1
ATOM 721 O O . GLU A 1 89 ? 19.499 7.274 18.863 1.00 9.55 89 GLU A O 1
ATOM 727 N N . ASP A 1 90 ? 20.183 9.294 18.182 1.00 10.83 90 ASP A N 1
ATOM 728 C CA . ASP A 1 90 ? 19.436 10.027 19.191 1.00 10.92 90 ASP A CA 1
ATOM 729 C C . ASP A 1 90 ? 18.094 10.518 18.651 1.00 11.20 90 ASP A C 1
ATOM 730 O O . ASP A 1 90 ? 17.903 10.690 17.456 1.00 11.21 90 ASP A O 1
ATOM 735 N N . ASP A 1 91 ? 17.180 10.773 19.577 1.00 11.25 91 ASP A N 1
ATOM 736 C CA . ASP A 1 91 ? 15.931 11.450 19.300 1.00 12.09 91 ASP A CA 1
ATOM 737 C C . ASP A 1 91 ? 15.092 10.765 18.239 1.00 11.53 91 ASP A C 1
ATOM 738 O O . ASP A 1 91 ? 14.474 11.421 17.385 1.00 12.36 91 ASP A O 1
ATOM 743 N N . GLY A 1 92 ? 15.055 9.441 18.301 1.00 11.25 92 GLY A N 1
ATOM 744 C CA . GLY A 1 92 ? 14.221 8.675 17.410 1.00 11.23 92 GLY A CA 1
ATOM 745 C C . GLY A 1 92 ? 12.741 8.781 17.744 1.00 11.86 92 GLY A C 1
ATOM 746 O O . GLY A 1 92 ? 12.327 8.749 18.903 1.00 12.10 92 GLY A O 1
ATOM 747 N N . SER A 1 93 ? 11.928 8.894 16.706 1.00 12.34 93 SER A N 1
ATOM 748 C CA . SER A 1 93 ? 10.498 8.814 16.868 1.00 13.66 93 SER A CA 1
ATOM 749 C C . SER A 1 93 ? 9.937 8.172 15.622 1.00 14.22 93 SER A C 1
ATOM 750 O O . SER A 1 93 ? 10.442 8.390 14.519 1.00 14.75 93 SER A O 1
ATOM 753 N N . PHE A 1 94 ? 8.925 7.342 15.816 1.00 16.00 94 PHE A N 1
ATOM 754 C CA . PHE A 1 94 ? 8.302 6.606 14.739 1.00 16.50 94 PHE A CA 1
ATOM 755 C C . PHE A 1 94 ? 6.812 6.555 15.027 1.00 17.34 94 PHE A C 1
ATOM 756 O O . PHE A 1 94 ? 6.392 6.043 16.063 1.00 16.97 94 PHE A O 1
ATOM 764 N N . VAL A 1 95 ? 6.030 7.138 14.135 1.00 17.38 95 VAL A N 1
ATOM 765 C CA . VAL A 1 95 ? 4.588 7.050 14.241 1.00 17.97 95 VAL A CA 1
ATOM 766 C C . VAL A 1 95 ? 4.097 5.876 13.428 1.00 18.74 95 VAL A C 1
ATOM 767 O O . VAL A 1 95 ? 4.352 5.792 12.220 1.00 18.70 95 VAL A O 1
ATOM 771 N N . VAL A 1 96 ? 3.363 4.994 14.099 1.00 19.26 96 VAL A N 1
ATOM 772 C CA . VAL A 1 96 ? 2.763 3.830 13.469 1.00 20.16 96 VAL A CA 1
ATOM 773 C C . VAL A 1 96 ? 1.671 4.296 12.509 1.00 20.67 96 VAL A C 1
ATOM 774 O O . VAL A 1 96 ? 0.765 5.040 12.891 1.00 19.66 96 VAL A O 1
ATOM 778 N N . ASN A 1 97 ? 1.774 3.871 11.254 1.00 21.58 97 ASN A N 1
ATOM 779 C CA . ASN A 1 97 ? 0.840 4.290 10.210 1.00 22.39 97 ASN A CA 1
ATOM 780 C C . ASN A 1 97 ? 0.233 3.142 9.399 1.00 22.90 97 ASN A C 1
ATOM 781 O O . ASN A 1 97 ? -0.463 3.369 8.408 1.00 23.45 97 ASN A O 1
ATOM 783 N N . GLY A 1 98 ? 0.471 1.917 9.840 1.00 23.01 98 GLY A N 1
ATOM 784 C CA . GLY A 1 98 ? 0.330 0.751 8.978 1.00 23.21 98 GLY A CA 1
ATOM 785 C C . GLY A 1 98 ? 1.222 -0.398 9.426 1.00 23.06 98 GLY A C 1
ATOM 786 O O . GLY A 1 98 ? 2.204 -0.206 10.162 1.00 23.99 98 GLY A O 1
ATOM 787 N N . TYR A 1 99 ? 0.880 -1.599 8.975 1.00 23.07 99 TYR A N 1
ATOM 788 C CA . TYR A 1 99 ? 1.551 -2.814 9.408 1.00 22.94 99 TYR A CA 1
ATOM 789 C C . TYR A 1 99 ? 2.335 -3.451 8.266 1.00 23.73 99 TYR A C 1
ATOM 790 O O . TYR A 1 99 ? 2.007 -3.285 7.089 1.00 23.24 99 TYR A O 1
ATOM 799 N N . SER A 1 100 ? 3.388 -4.175 8.635 1.00 24.67 100 SER A N 1
ATOM 800 C CA . SER A 1 100 ? 4.252 -4.854 7.670 1.00 25.74 100 SER A CA 1
ATOM 801 C C . SER A 1 100 ? 3.780 -6.273 7.384 1.00 26.51 100 SER A C 1
ATOM 802 O O . SER A 1 100 ? 3.973 -6.787 6.277 1.00 27.36 100 SER A O 1
ATOM 805 N N . GLY A 1 101 ? 3.168 -6.908 8.382 1.00 27.53 101 GLY A N 1
ATOM 806 C CA . GLY A 1 101 ? 2.688 -8.286 8.241 1.00 27.95 101 GLY A CA 1
ATOM 807 C C . GLY A 1 101 ? 1.818 -8.710 9.413 1.00 28.43 101 GLY A C 1
ATOM 808 O O . GLY A 1 101 ? 1.786 -8.034 10.441 1.00 28.09 101 GLY A O 1
ATOM 809 N N . TYR B 1 1 ? 37.839 8.469 -12.521 1.00 4.43 1 TYR B N 1
ATOM 810 C CA . TYR B 1 1 ? 36.932 7.358 -12.923 1.00 5.32 1 TYR B CA 1
ATOM 811 C C . TYR B 1 1 ? 35.493 7.829 -12.821 1.00 4.80 1 TYR B C 1
ATOM 812 O O . TYR B 1 1 ? 35.188 8.565 -11.916 1.00 4.79 1 TYR B O 1
ATOM 821 N N . GLU B 1 2 ? 34.642 7.419 -13.753 1.00 5.92 2 GLU B N 1
ATOM 822 C CA . GLU B 1 2 ? 33.207 7.738 -13.702 1.00 6.87 2 GLU B CA 1
ATOM 823 C C . GLU B 1 2 ? 32.471 6.547 -13.158 1.00 7.17 2 GLU B C 1
ATOM 824 O O . GLU B 1 2 ? 32.480 5.490 -13.762 1.00 6.85 2 GLU B O 1
ATOM 830 N N . VAL B 1 3 ? 31.829 6.716 -12.011 1.00 7.19 3 VAL B N 1
ATOM 831 C CA . VAL B 1 3 ? 31.104 5.650 -11.413 1.00 8.76 3 VAL B CA 1
ATOM 832 C C . VAL B 1 3 ? 29.910 5.355 -12.288 1.00 8.31 3 VAL B C 1
ATOM 833 O O . VAL B 1 3 ? 29.155 6.270 -12.627 1.00 9.98 3 VAL B O 1
ATOM 837 N N . PRO B 1 4 ? 29.731 4.091 -12.685 1.00 10.05 4 PRO B N 1
ATOM 838 C CA . PRO B 1 4 ? 28.544 3.787 -13.492 1.00 10.47 4 PRO B CA 1
ATOM 839 C C . PRO B 1 4 ? 27.259 4.137 -12.773 1.00 11.11 4 PRO B C 1
ATOM 840 O O . PRO B 1 4 ? 27.152 3.909 -11.575 1.00 11.38 4 PRO B O 1
ATOM 844 N N . LYS B 1 5 ? 26.289 4.651 -13.517 1.00 10.82 5 LYS B N 1
ATOM 845 C CA . LYS B 1 5 ? 24.963 4.930 -12.986 1.00 12.52 5 LYS B CA 1
ATOM 846 C C . LYS B 1 5 ? 24.271 3.595 -12.686 1.00 13.00 5 LYS B C 1
ATOM 847 O O . LYS B 1 5 ? 24.269 2.685 -13.515 1.00 13.90 5 LYS B O 1
ATOM 850 N N . ALA B 1 6 ? 23.702 3.485 -11.491 1.00 13.73 6 ALA B N 1
ATOM 851 C CA . ALA B 1 6 ? 23.084 2.237 -11.040 1.00 13.91 6 ALA B CA 1
ATOM 852 C C . ALA B 1 6 ? 21.822 1.978 -11.847 1.00 14.06 6 ALA B C 1
ATOM 853 O O . ALA B 1 6 ? 21.098 2.917 -12.177 1.00 13.97 6 ALA B O 1
ATOM 855 N N . LYS B 1 7 ? 21.612 0.717 -12.229 1.00 13.38 7 LYS B N 1
ATOM 856 C CA . LYS B 1 7 ? 20.394 0.266 -12.874 1.00 13.21 7 LYS B CA 1
ATOM 857 C C . LYS B 1 7 ? 19.526 -0.308 -11.781 1.00 12.04 7 LYS B C 1
ATOM 858 O O . LYS B 1 7 ? 19.972 -1.179 -11.036 1.00 11.13 7 LYS B O 1
ATOM 864 N N . ILE B 1 8 ? 18.287 0.176 -11.677 1.00 11.93 8 ILE B N 1
ATOM 865 C CA . ILE B 1 8 ? 17.394 -0.256 -10.632 1.00 12.45 8 ILE B CA 1
ATOM 866 C C . ILE B 1 8 ? 16.197 -0.922 -11.293 1.00 12.85 8 ILE B C 1
ATOM 867 O O . ILE B 1 8 ? 15.499 -0.307 -12.096 1.00 12.77 8 ILE B O 1
ATOM 872 N N . ASP B 1 9 ? 15.998 -2.198 -10.970 1.00 14.92 9 ASP B N 1
ATOM 873 C CA . ASP B 1 9 ? 14.858 -2.988 -11.441 1.00 16.07 9 ASP B CA 1
ATOM 874 C C . ASP B 1 9 ? 13.971 -3.285 -10.243 1.00 16.02 9 ASP B C 1
ATOM 875 O O . ASP B 1 9 ? 14.463 -3.775 -9.232 1.00 17.15 9 ASP B O 1
ATOM 880 N N . VAL B 1 10 ? 12.672 -2.995 -10.356 1.00 17.06 10 VAL B N 1
ATOM 881 C CA . VAL B 1 10 ? 11.731 -3.159 -9.260 1.00 17.77 10 VAL B CA 1
ATOM 882 C C . VAL B 1 10 ? 10.794 -4.301 -9.633 1.00 18.51 10 VAL B C 1
ATOM 883 O O . VAL B 1 10 ? 10.289 -4.337 -10.755 1.00 17.97 10 VAL B O 1
ATOM 887 N N . PHE B 1 11 ? 10.580 -5.232 -8.705 1.00 19.25 11 PHE B N 1
ATOM 888 C CA . PHE B 1 11 ? 9.795 -6.421 -9.003 1.00 19.17 11 PHE B CA 1
ATOM 889 C C . PHE B 1 11 ? 8.438 -6.410 -8.333 1.00 19.54 11 PHE B C 1
ATOM 890 O O . PHE B 1 11 ? 8.238 -5.769 -7.294 1.00 19.09 11 PHE B O 1
ATOM 898 N N . TYR B 1 12 ? 7.495 -7.105 -8.965 1.00 19.41 12 TYR B N 1
ATOM 899 C CA . TYR B 1 12 ? 6.145 -7.199 -8.451 1.00 19.34 12 TYR B CA 1
ATOM 900 C C . TYR B 1 12 ? 5.885 -8.607 -7.926 1.00 20.10 12 TYR B C 1
ATOM 901 O O . TYR B 1 12 ? 6.158 -9.584 -8.633 1.00 20.49 12 TYR B O 1
ATOM 910 N N . PRO B 1 13 ? 5.309 -8.723 -6.716 1.00 20.03 13 PRO B N 1
ATOM 911 C CA . PRO B 1 13 ? 4.864 -7.665 -5.805 1.00 20.14 13 PRO B CA 1
ATOM 912 C C . PRO B 1 13 ? 5.923 -7.092 -4.868 1.00 20.21 13 PRO B C 1
ATOM 913 O O . PRO B 1 13 ? 5.655 -6.099 -4.188 1.00 20.86 13 PRO B O 1
ATOM 917 N N . LYS B 1 14 ? 7.088 -7.724 -4.798 1.00 19.55 14 LYS B N 1
ATOM 918 C CA . LYS B 1 14 ? 8.119 -7.279 -3.865 1.00 19.91 14 LYS B CA 1
ATOM 919 C C . LYS B 1 14 ? 9.528 -7.533 -4.384 1.00 19.07 14 LYS B C 1
ATOM 920 O O . LYS B 1 14 ? 9.757 -8.407 -5.221 1.00 19.27 14 LYS B O 1
ATOM 925 N N . GLY B 1 15 ? 10.459 -6.748 -3.860 1.00 18.16 15 GLY B N 1
ATOM 926 C CA . GLY B 1 15 ? 11.865 -6.875 -4.177 1.00 17.81 15 GLY B CA 1
ATOM 927 C C . GLY B 1 15 ? 12.317 -5.851 -5.178 1.00 17.30 15 GLY B C 1
ATOM 928 O O . GLY B 1 15 ? 11.519 -5.183 -5.852 1.00 17.13 15 GLY B O 1
ATOM 929 N N . PHE B 1 16 ? 13.636 -5.734 -5.252 1.00 16.26 16 PHE B N 1
ATOM 930 C CA . PHE B 1 16 ? 14.284 -4.896 -6.242 1.00 16.33 16 PHE B CA 1
ATOM 931 C C . PHE B 1 16 ? 15.749 -5.305 -6.364 1.00 15.49 16 PHE B C 1
ATOM 932 O O . PHE B 1 16 ? 16.316 -5.948 -5.477 1.00 15.88 16 PHE B O 1
ATOM 940 N N . GLU B 1 17 ? 16.358 -4.928 -7.481 1.00 13.60 17 GLU B N 1
ATOM 941 C CA . GLU B 1 17 ? 17.779 -5.158 -7.709 1.00 13.35 17 GLU B CA 1
ATOM 942 C C . GLU B 1 17 ? 18.417 -3.841 -8.122 1.00 12.06 17 GLU B C 1
ATOM 943 O O . GLU B 1 17 ? 17.814 -3.043 -8.862 1.00 13.56 17 GLU B O 1
ATOM 949 N N . VAL B 1 18 ? 19.632 -3.608 -7.630 1.00 11.23 18 VAL B N 1
ATOM 950 C CA . VAL B 1 18 ? 20.456 -2.461 -8.021 1.00 11.22 18 VAL B CA 1
ATOM 951 C C . VAL B 1 18 ? 21.786 -3.011 -8.567 1.00 10.72 18 VAL B C 1
ATOM 952 O O . VAL B 1 18 ? 22.446 -3.796 -7.891 1.00 11.09 18 VAL B O 1
ATOM 956 N N . SER B 1 19 ? 22.171 -2.625 -9.775 1.00 11.29 19 SER B N 1
ATOM 957 C CA . SER B 1 19 ? 23.343 -3.226 -10.377 1.00 10.78 19 SER B CA 1
ATOM 958 C C . SER B 1 19 ? 24.101 -2.286 -11.279 1.00 11.26 19 SER B C 1
ATOM 959 O O . SER B 1 19 ? 23.579 -1.299 -11.763 1.00 11.76 19 SER B O 1
ATOM 962 N N . ILE B 1 20 ? 25.371 -2.614 -11.466 1.00 10.56 20 ILE B N 1
ATOM 963 C CA . ILE B 1 20 ? 26.202 -1.977 -12.456 1.00 10.23 20 ILE B CA 1
ATOM 964 C C . ILE B 1 20 ? 26.914 -3.037 -13.289 1.00 11.18 20 ILE B C 1
ATOM 965 O O . ILE B 1 20 ? 27.120 -4.152 -12.837 1.00 10.90 20 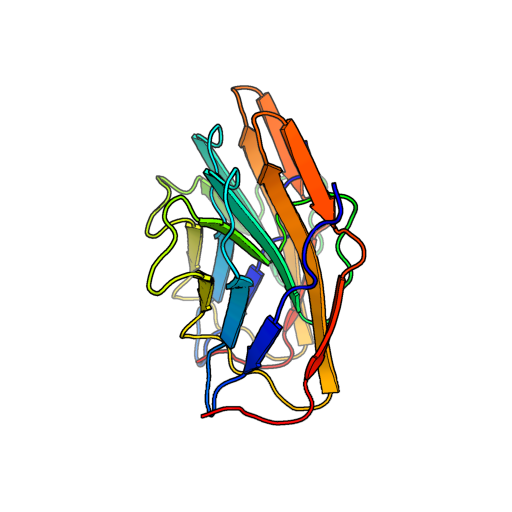ILE B O 1
ATOM 970 N N . PRO B 1 21 ? 27.298 -2.697 -14.522 1.00 10.47 21 PRO B N 1
ATOM 971 C CA . PRO B 1 21 ? 28.068 -3.642 -15.304 1.00 10.82 21 PRO B CA 1
ATOM 972 C C . PRO B 1 21 ? 29.476 -3.699 -14.806 1.00 11.35 21 PRO B C 1
ATOM 973 O O . PRO B 1 21 ? 30.014 -2.668 -14.390 1.00 11.88 21 PRO B O 1
ATOM 977 N N . ASP B 1 22 ? 30.078 -4.880 -14.876 1.00 10.90 22 ASP B N 1
ATOM 978 C CA . ASP B 1 22 ? 31.467 -5.001 -14.546 1.00 11.09 22 ASP B CA 1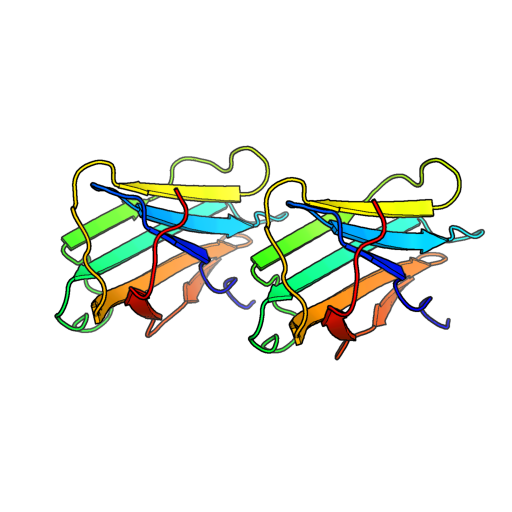
ATOM 979 C C . ASP B 1 22 ? 32.329 -4.486 -15.679 1.00 10.50 22 ASP B C 1
ATOM 980 O O . ASP B 1 22 ? 31.904 -4.397 -16.825 1.00 11.90 22 ASP B O 1
ATOM 985 N N . GLU B 1 23 ? 33.537 -4.102 -15.326 1.00 9.30 23 GLU B N 1
ATOM 986 C CA . GLU B 1 23 ? 34.575 -3.871 -16.292 1.00 10.36 23 GLU B CA 1
ATOM 987 C C . GLU B 1 23 ? 35.877 -4.136 -15.607 1.00 7.37 23 GLU B C 1
ATOM 988 O O . GLU B 1 23 ? 35.934 -4.306 -14.374 1.00 8.09 23 GLU B O 1
ATOM 994 N N . GLU B 1 24 ? 36.921 -4.173 -16.395 1.00 7.57 24 GLU B N 1
ATOM 995 C CA . GLU B 1 24 ? 38.226 -4.370 -15.858 1.00 8.13 24 GLU B CA 1
ATOM 996 C C . GLU B 1 24 ? 38.460 -3.352 -14.768 1.00 8.08 24 GLU B C 1
ATOM 997 O O . GLU B 1 24 ? 38.185 -2.158 -14.968 1.00 8.54 24 GLU B O 1
ATOM 1003 N N . GLY B 1 25 ? 38.984 -3.823 -13.646 1.00 5.98 25 GLY B N 1
ATOM 1004 C CA . GLY B 1 25 ? 39.451 -2.974 -12.586 1.00 7.14 25 GLY B CA 1
ATOM 1005 C C . GLY B 1 25 ? 38.505 -2.874 -11.417 1.00 6.13 25 GLY B C 1
ATOM 1006 O O . GLY B 1 25 ? 38.913 -2.449 -10.338 1.00 6.81 25 GLY B O 1
ATOM 1007 N N . ILE B 1 26 ? 37.231 -3.188 -11.609 1.00 5.97 26 ILE B N 1
ATOM 1008 C CA . ILE B 1 26 ? 36.291 -3.119 -10.497 1.00 6.29 26 ILE B CA 1
ATOM 1009 C C . ILE B 1 26 ? 36.468 -4.343 -9.624 1.00 6.23 26 ILE B C 1
ATOM 1010 O O . ILE B 1 26 ? 36.417 -5.474 -10.128 1.00 6.22 26 ILE B O 1
ATOM 1015 N N . THR B 1 27 ? 36.636 -4.128 -8.312 1.00 6.06 27 THR B N 1
ATOM 1016 C CA . THR B 1 27 ? 36.746 -5.258 -7.373 1.00 6.54 27 THR B CA 1
ATOM 1017 C C . THR B 1 27 ? 35.783 -5.193 -6.193 1.00 6.39 27 THR B C 1
ATOM 1018 O O . THR B 1 27 ? 35.813 -6.071 -5.342 1.00 6.57 27 THR B O 1
ATOM 1022 N N . LEU B 1 28 ? 34.932 -4.175 -6.140 1.00 4.96 28 LEU B N 1
ATOM 1023 C CA . LEU B 1 28 ? 33.872 -4.137 -5.145 1.00 5.44 28 LEU B CA 1
ATOM 1024 C C . LEU B 1 28 ? 32.819 -3.158 -5.618 1.00 5.47 28 LEU B C 1
ATOM 1025 O O . LEU B 1 28 ? 33.153 -2.106 -6.195 1.00 6.70 28 LEU B O 1
ATOM 1030 N N . PHE B 1 29 ? 31.561 -3.482 -5.297 1.00 6.63 29 PHE B N 1
ATOM 1031 C CA . PHE B 1 29 ? 30.443 -2.563 -5.405 1.00 7.20 29 PHE B CA 1
ATOM 1032 C C . PHE B 1 29 ? 29.662 -2.570 -4.113 1.00 7.18 29 PHE B C 1
ATOM 1033 O O . PHE B 1 29 ? 29.380 -3.610 -3.603 1.00 8.51 29 PHE B O 1
ATOM 1041 N N . ALA B 1 30 ? 29.312 -1.405 -3.592 1.00 7.57 30 ALA B N 1
ATOM 1042 C CA . ALA B 1 30 ? 28.450 -1.366 -2.426 1.00 8.31 30 ALA B CA 1
ATOM 1043 C C . ALA B 1 30 ? 27.278 -0.446 -2.691 1.00 8.96 30 ALA B C 1
ATOM 1044 O O . ALA B 1 30 ? 27.403 0.578 -3.352 1.00 9.06 30 ALA B O 1
ATOM 1046 N N . PHE B 1 31 ? 26.135 -0.821 -2.138 1.00 8.33 31 PHE B N 1
ATOM 1047 C CA . PHE B 1 31 ? 24.898 -0.076 -2.284 1.00 8.29 31 PHE B CA 1
ATOM 1048 C C . PHE B 1 31 ? 24.409 0.307 -0.894 1.00 8.39 31 PHE B C 1
ATOM 1049 O O . PHE B 1 31 ? 24.421 -0.540 0.014 1.00 8.36 31 PHE B O 1
ATOM 1057 N N . HIS B 1 32 ? 23.992 1.560 -0.724 1.00 7.89 32 HIS B N 1
ATOM 1058 C CA . HIS B 1 32 ? 23.445 2.082 0.533 1.00 9.26 32 HIS B CA 1
ATOM 1059 C C . HIS B 1 32 ? 22.193 2.837 0.171 1.00 9.62 32 HIS B C 1
ATOM 1060 O O . HIS B 1 32 ? 22.259 3.751 -0.630 1.00 9.93 32 HIS B O 1
ATOM 1067 N N . GLY B 1 33 ? 21.064 2.498 0.783 1.00 10.14 33 GLY B N 1
ATOM 1068 C CA . GLY B 1 33 ? 19.809 3.068 0.349 1.00 10.51 33 GLY B CA 1
ATOM 1069 C C . GLY B 1 33 ? 18.795 3.221 1.453 1.00 10.09 33 GLY B C 1
ATOM 1070 O O . GLY B 1 33 ? 18.851 2.536 2.467 1.00 8.93 33 GLY B O 1
ATOM 1071 N N . LYS B 1 34 ? 17.847 4.117 1.204 1.00 10.30 34 LYS B N 1
ATOM 1072 C CA . LYS B 1 34 ? 16.706 4.347 2.060 1.00 11.72 34 LYS B CA 1
ATOM 1073 C C . LYS B 1 34 ? 15.504 4.639 1.182 1.00 11.18 34 LYS B C 1
ATOM 1074 O O . LYS B 1 34 ? 15.641 5.160 0.092 1.00 12.19 34 LYS B O 1
ATOM 1080 N N . LEU B 1 35 ? 14.322 4.355 1.716 1.00 11.80 35 LEU B N 1
ATOM 1081 C CA . LEU B 1 35 ? 13.059 4.561 1.024 1.00 13.09 35 LEU B CA 1
ATOM 1082 C C . LEU B 1 35 ? 12.362 5.807 1.552 1.00 14.14 35 LEU B C 1
ATOM 1083 O O . LEU B 1 35 ? 12.087 5.923 2.753 1.00 13.72 35 LEU B O 1
ATOM 1088 N N . ASN B 1 36 ? 12.095 6.743 0.651 1.00 15.92 36 ASN B N 1
ATOM 1089 C CA . ASN B 1 36 ? 11.245 7.903 0.927 1.00 16.53 36 ASN B CA 1
ATOM 1090 C C . ASN B 1 36 ? 11.777 8.858 1.999 1.00 17.29 36 ASN B C 1
ATOM 1091 O O . ASN B 1 36 ? 11.027 9.618 2.592 1.00 18.06 36 ASN B O 1
ATOM 1096 N N . GLU B 1 37 ? 13.084 8.812 2.223 1.00 18.53 37 GLU B N 1
ATOM 1097 C CA . GLU B 1 37 ? 13.762 9.710 3.135 1.00 19.39 37 GLU B CA 1
ATOM 1098 C C . GLU B 1 37 ? 15.201 9.812 2.658 1.00 19.28 37 GLU B C 1
ATOM 1099 O O . GLU B 1 37 ? 15.814 8.815 2.309 1.00 18.14 37 GLU B O 1
ATOM 1105 N N . GLU B 1 38 ? 15.730 11.029 2.625 1.00 19.58 38 GLU B N 1
ATOM 1106 C CA . GLU B 1 38 ? 17.101 11.251 2.175 1.00 20.25 38 GLU B CA 1
ATOM 1107 C C . GLU B 1 38 ? 18.133 10.648 3.124 1.00 20.26 38 GLU B C 1
ATOM 1108 O O . GLU B 1 38 ? 17.886 10.513 4.328 1.00 20.05 38 GLU B O 1
ATOM 1114 N N . MET B 1 39 ? 19.295 10.312 2.566 1.00 20.56 39 MET B N 1
ATOM 1115 C CA . MET B 1 39 ? 20.449 9.855 3.340 1.00 20.82 39 MET B CA 1
ATOM 1116 C C . MET B 1 39 ? 21.090 11.055 4.024 1.00 19.93 39 MET B C 1
ATOM 1117 O O . MET B 1 39 ? 21.167 12.116 3.427 1.00 20.48 39 MET B O 1
ATOM 1122 N N . GLU B 1 40 ? 21.555 10.877 5.261 1.00 18.86 40 GLU B N 1
ATOM 1123 C CA . GLU B 1 40 ? 22.299 11.937 5.974 1.00 18.07 40 GLU B CA 1
ATOM 1124 C C . GLU B 1 40 ? 23.784 11.639 5.775 1.00 17.04 40 GLU B C 1
ATOM 1125 O O . GLU B 1 40 ? 24.352 10.833 6.512 1.00 17.10 40 GLU B O 1
ATOM 1131 N N . GLY B 1 41 ? 24.399 12.282 4.781 1.00 15.85 41 GLY B N 1
ATOM 1132 C CA . GLY B 1 41 ? 25.801 11.999 4.415 1.00 14.76 41 GLY B CA 1
ATOM 1133 C C . GLY B 1 41 ? 25.993 10.557 3.960 1.00 14.87 41 GLY B C 1
ATOM 1134 O O . GLY B 1 41 ? 25.067 9.942 3.434 1.00 15.56 41 GLY B O 1
ATOM 1135 N N . LEU B 1 42 ? 27.175 10.001 4.184 1.00 12.76 42 LEU B N 1
ATOM 1136 C CA . LEU B 1 42 ? 27.460 8.621 3.772 1.00 13.68 42 LEU B CA 1
ATOM 1137 C C . LEU B 1 42 ? 27.097 7.595 4.863 1.00 13.76 42 LEU B C 1
ATOM 1138 O O . LEU B 1 42 ? 27.853 6.703 5.171 1.00 15.42 42 LEU B O 1
ATOM 1143 N N . GLU B 1 43 ? 25.914 7.724 5.437 1.00 15.39 43 GLU B N 1
ATOM 1144 C CA . GLU B 1 43 ? 25.428 6.724 6.376 1.00 14.78 43 GLU B CA 1
ATOM 1145 C C . GLU B 1 43 ? 25.032 5.439 5.625 1.00 14.20 43 GLU B C 1
ATOM 1146 O O . GLU B 1 43 ? 24.852 5.426 4.410 1.00 14.20 43 GLU B O 1
ATOM 1152 N N . ALA B 1 44 ? 24.852 4.364 6.376 1.00 13.17 44 ALA B N 1
ATOM 1153 C CA . ALA B 1 44 ? 24.521 3.083 5.768 1.00 13.41 44 ALA B CA 1
ATOM 1154 C C . ALA B 1 44 ? 23.093 3.047 5.206 1.00 14.71 44 ALA B C 1
ATOM 1155 O O . ALA B 1 44 ? 22.832 2.351 4.205 1.00 16.35 44 ALA B O 1
ATOM 1157 N N . GLY B 1 45 ? 22.165 3.753 5.837 1.00 14.69 45 GLY B N 1
ATOM 1158 C CA . GLY B 1 45 ? 20.767 3.680 5.419 1.00 14.69 45 GLY B CA 1
ATOM 1159 C C . GLY B 1 45 ? 20.054 2.429 5.915 1.00 13.76 45 GLY B C 1
ATOM 1160 O O . GLY B 1 45 ? 20.435 1.827 6.936 1.00 14.13 45 GLY B O 1
ATOM 1161 N N . THR B 1 46 ? 18.979 2.089 5.225 1.00 12.55 46 THR B N 1
ATOM 1162 C CA . THR B 1 46 ? 18.130 0.969 5.585 1.00 12.29 46 THR B CA 1
ATOM 1163 C C . THR B 1 46 ? 18.738 -0.323 5.056 1.00 13.00 46 THR B C 1
ATOM 1164 O O . THR B 1 46 ? 18.795 -1.311 5.771 1.00 12.56 46 THR B O 1
ATOM 1168 N N . TRP B 1 47 ? 19.195 -0.278 3.796 1.00 13.60 47 TRP B N 1
ATOM 1169 C CA . TRP B 1 47 ? 19.888 -1.386 3.116 1.00 14.34 47 TRP B CA 1
ATOM 1170 C C . TRP B 1 47 ? 21.286 -0.950 2.841 1.00 12.88 47 TRP B C 1
ATOM 1171 O O . TRP B 1 47 ? 21.484 0.124 2.289 1.00 13.04 47 TRP B O 1
ATOM 1182 N N . ALA B 1 48 ? 22.264 -1.781 3.191 1.00 11.97 48 ALA B N 1
ATOM 1183 C CA . ALA B 1 48 ? 23.648 -1.464 2.941 1.00 12.74 48 ALA B CA 1
ATOM 1184 C C . ALA B 1 48 ? 24.340 -2.782 2.773 1.00 12.41 48 ALA B C 1
ATOM 1185 O O . ALA B 1 48 ? 24.257 -3.644 3.627 1.00 12.73 48 ALA B O 1
ATOM 1187 N N . ARG B 1 49 ? 25.020 -2.967 1.654 1.00 10.96 49 ARG B N 1
ATOM 1188 C CA . ARG B 1 49 ? 25.702 -4.216 1.447 1.00 10.92 49 ARG B CA 1
ATOM 1189 C C . ARG B 1 49 ? 26.857 -4.035 0.482 1.00 10.15 49 ARG B C 1
ATOM 1190 O O . ARG B 1 49 ? 26.736 -3.382 -0.556 1.00 9.79 49 ARG B O 1
ATOM 1198 N N . ASP B 1 50 ? 27.984 -4.629 0.860 1.00 10.02 50 ASP B N 1
ATOM 1199 C CA . ASP B 1 50 ? 29.143 -4.786 -0.014 1.00 10.29 50 ASP B CA 1
ATOM 1200 C C . ASP B 1 50 ? 28.976 -6.053 -0.834 1.00 10.71 50 ASP B C 1
ATOM 1201 O O . ASP B 1 50 ? 28.691 -7.102 -0.282 1.00 11.24 50 ASP B O 1
ATOM 1206 N N . ILE B 1 51 ? 29.124 -5.904 -2.145 1.00 11.06 51 ILE B N 1
ATOM 1207 C CA . ILE B 1 51 ? 29.044 -7.005 -3.108 1.00 11.09 51 ILE B CA 1
ATOM 1208 C C . ILE B 1 51 ? 30.482 -7.236 -3.579 1.00 11.72 51 ILE B C 1
ATOM 1209 O O . ILE B 1 51 ? 31.117 -6.346 -4.132 1.00 12.68 51 ILE B O 1
ATOM 1214 N N . VAL B 1 52 ? 30.999 -8.430 -3.297 1.00 11.28 52 VAL B N 1
ATOM 1215 C CA . VAL B 1 52 ? 32.409 -8.755 -3.497 1.00 11.32 52 VAL B CA 1
ATOM 1216 C C . VAL B 1 52 ? 32.695 -9.617 -4.721 1.00 10.79 52 VAL B C 1
ATOM 1217 O O . VAL B 1 52 ? 33.854 -9.851 -5.041 1.00 9.40 52 VAL B O 1
ATOM 1221 N N . LYS B 1 53 ? 31.654 -10.069 -5.408 1.00 11.53 53 LYS B N 1
ATOM 1222 C CA . LYS B 1 53 ? 31.824 -10.791 -6.656 1.00 13.45 53 LYS B CA 1
ATOM 1223 C C . LYS B 1 53 ? 30.851 -10.346 -7.733 1.00 13.04 53 LYS B C 1
ATOM 1224 O O . LYS B 1 53 ? 29.664 -10.173 -7.464 1.00 13.73 53 LYS B O 1
ATOM 1229 N N . ALA B 1 54 ? 31.377 -10.143 -8.941 1.00 13.56 54 ALA B N 1
ATOM 1230 C CA . ALA B 1 54 ? 30.549 -9.899 -10.101 1.00 12.75 54 ALA B CA 1
ATOM 1231 C C . ALA B 1 54 ? 30.056 -11.256 -10.585 1.00 13.02 54 ALA B C 1
ATOM 1232 O O . ALA B 1 54 ? 30.793 -12.238 -10.604 1.00 13.84 54 ALA B O 1
ATOM 1234 N N . LYS B 1 55 ? 28.792 -11.296 -10.972 1.00 12.65 55 LYS B N 1
ATOM 1235 C CA . LYS B 1 55 ? 28.138 -12.534 -11.447 1.00 12.98 55 LYS B CA 1
ATOM 1236 C C . LYS B 1 55 ? 27.401 -12.155 -12.710 1.00 12.49 55 LYS B C 1
ATOM 1237 O O . LYS B 1 55 ? 26.755 -11.100 -12.762 1.00 12.12 55 LYS B O 1
ATOM 1241 N N . ASN B 1 56 ? 27.510 -12.977 -13.744 1.00 13.37 56 ASN B N 1
ATOM 1242 C CA . ASN B 1 56 ? 26.894 -12.671 -15.035 1.00 13.30 56 ASN B CA 1
ATOM 1243 C C . ASN B 1 56 ? 27.278 -11.299 -15.586 1.00 13.34 56 ASN B C 1
ATOM 1244 O O . ASN B 1 56 ? 26.457 -10.604 -16.206 1.00 14.02 56 ASN B O 1
ATOM 1249 N N . GLY B 1 57 ? 28.528 -10.917 -15.346 1.00 11.90 57 GLY B N 1
ATOM 1250 C CA . GLY B 1 57 ? 29.049 -9.674 -15.875 1.00 11.20 57 GLY B CA 1
ATOM 1251 C C . GLY B 1 57 ? 28.574 -8.400 -15.181 1.00 10.89 57 GLY B C 1
ATOM 1252 O O . GLY B 1 57 ? 28.763 -7.314 -15.717 1.00 11.99 57 GLY B O 1
ATOM 1253 N N . ARG B 1 58 ? 27.954 -8.532 -14.007 1.00 10.83 58 ARG B N 1
ATOM 1254 C CA . ARG B 1 58 ? 27.379 -7.403 -13.288 1.00 9.98 58 ARG B CA 1
ATOM 1255 C C . ARG B 1 58 ? 27.651 -7.526 -11.803 1.00 10.65 58 ARG B C 1
ATOM 1256 O O . ARG B 1 58 ? 27.879 -8.619 -11.306 1.00 11.65 58 ARG B O 1
ATOM 1264 N N . TRP B 1 59 ? 27.572 -6.399 -11.110 1.00 9.66 59 TRP B N 1
ATOM 1265 C CA . TRP B 1 59 ? 27.605 -6.351 -9.648 1.00 10.21 59 TRP B CA 1
ATOM 1266 C C . TRP B 1 59 ? 26.198 -6.033 -9.205 1.00 10.50 59 TRP B C 1
ATOM 1267 O O . TRP B 1 59 ? 25.661 -5.010 -9.592 1.00 10.71 59 TRP B O 1
ATOM 1278 N N . THR B 1 60 ? 25.594 -6.898 -8.391 1.00 10.83 60 THR B N 1
ATOM 1279 C CA . THR B 1 60 ? 24.169 -6.801 -8.145 1.00 11.15 60 THR B CA 1
ATOM 1280 C C . THR B 1 60 ? 23.829 -6.891 -6.672 1.00 10.93 60 THR B C 1
ATOM 1281 O O . THR B 1 60 ? 24.232 -7.809 -5.978 1.00 10.56 60 THR B O 1
ATOM 1285 N N . PHE B 1 61 ? 23.099 -5.895 -6.222 1.00 11.24 61 PHE B N 1
ATOM 1286 C CA . PHE B 1 61 ? 22.467 -5.906 -4.911 1.00 11.65 61 PHE B CA 1
ATOM 1287 C C . PHE B 1 61 ? 21.021 -6.349 -5.065 1.00 12.42 61 PHE B C 1
ATOM 1288 O O . PHE B 1 61 ? 20.318 -5.812 -5.917 1.00 12.24 61 PHE B O 1
ATOM 1296 N N . ARG B 1 62 ? 20.574 -7.289 -4.239 1.00 13.20 62 ARG B N 1
ATOM 1297 C CA . ARG B 1 62 ? 19.224 -7.818 -4.361 1.00 14.43 62 ARG B CA 1
ATOM 1298 C C . ARG B 1 62 ? 18.464 -7.752 -3.054 1.00 14.12 62 ARG B C 1
ATOM 1299 O O . ARG B 1 62 ? 18.973 -8.147 -2.010 1.00 15.15 62 ARG B O 1
ATOM 1303 N N . ASP B 1 63 ? 17.241 -7.245 -3.136 1.00 14.91 63 ASP B N 1
ATOM 1304 C CA . ASP B 1 63 ? 16.290 -7.268 -2.043 1.00 15.62 63 ASP B CA 1
ATOM 1305 C C . ASP B 1 63 ? 15.124 -8.137 -2.531 1.00 16.09 63 ASP B C 1
ATOM 1306 O O . ASP B 1 63 ? 14.664 -7.992 -3.673 1.00 15.46 63 ASP B O 1
ATOM 1311 N N . ARG B 1 64 ? 14.652 -9.043 -1.680 1.00 18.42 64 ARG B N 1
ATOM 1312 C CA . ARG B 1 64 ? 13.522 -9.906 -2.043 1.00 19.47 64 ARG B CA 1
ATOM 1313 C C . ARG B 1 64 ? 12.294 -9.726 -1.155 1.00 20.17 64 ARG B C 1
ATOM 1314 O O . ARG B 1 64 ? 11.372 -10.521 -1.233 1.00 20.88 64 ARG B O 1
ATOM 1320 N N . ILE B 1 65 ? 12.276 -8.696 -0.313 1.00 21.20 65 ILE B N 1
ATOM 1321 C CA . ILE B 1 65 ? 11.201 -8.563 0.668 1.00 21.98 65 ILE B CA 1
ATOM 1322 C C . ILE B 1 65 ? 10.453 -7.237 0.638 1.00 21.63 65 ILE B C 1
ATOM 1323 O O . ILE B 1 65 ? 9.364 -7.142 1.168 1.00 21.18 65 ILE B O 1
ATOM 1328 N N . THR B 1 66 ? 11.034 -6.205 0.043 1.00 21.49 66 THR B N 1
ATOM 1329 C CA . THR B 1 66 ? 10.452 -4.865 0.130 1.00 21.44 66 THR B CA 1
ATOM 1330 C C . THR B 1 66 ? 9.484 -4.580 -1.012 1.00 21.65 66 THR B C 1
ATOM 1331 O O . THR B 1 66 ? 9.868 -4.611 -2.188 1.00 22.25 66 THR B O 1
ATOM 1335 N N . ALA B 1 67 ? 8.241 -4.271 -0.654 1.00 21.81 67 ALA B N 1
ATOM 1336 C CA . ALA B 1 67 ? 7.201 -3.982 -1.638 1.00 22.02 67 ALA B CA 1
ATOM 1337 C C . ALA B 1 67 ? 7.211 -2.496 -1.985 1.00 22.08 67 ALA B C 1
ATOM 1338 O O . ALA B 1 67 ? 6.696 -1.672 -1.221 1.00 23.74 67 ALA B O 1
ATOM 1340 N N . LEU B 1 68 ? 7.801 -2.169 -3.136 1.00 21.89 68 LEU B N 1
ATOM 1341 C CA . LEU B 1 68 ? 7.843 -0.797 -3.648 1.00 20.95 68 LEU B CA 1
ATOM 1342 C C . LEU B 1 68 ? 6.632 -0.536 -4.524 1.00 20.71 68 LEU B C 1
ATOM 1343 O O . LEU B 1 68 ? 6.113 -1.438 -5.178 1.00 20.55 68 LEU B O 1
ATOM 1348 N N . LYS B 1 69 ? 6.184 0.709 -4.513 1.00 19.51 69 LYS B N 1
ATOM 1349 C CA . LYS B 1 69 ? 5.041 1.119 -5.298 1.00 18.70 69 LYS B CA 1
ATOM 1350 C C . LYS B 1 69 ? 5.421 2.317 -6.142 1.00 17.62 69 LYS B C 1
ATOM 1351 O O . LYS B 1 69 ? 6.341 3.065 -5.795 1.00 17.48 69 LYS B O 1
ATOM 1357 N N . PRO B 1 70 ? 4.711 2.509 -7.265 1.00 17.25 70 PRO B N 1
ATOM 1358 C CA . PRO B 1 70 ? 5.010 3.676 -8.076 1.00 16.95 70 PRO B CA 1
ATOM 1359 C C . PRO B 1 70 ? 4.934 4.967 -7.266 1.00 16.65 70 PRO B C 1
ATOM 1360 O O . PRO B 1 70 ? 3.992 5.164 -6.487 1.00 16.63 70 PRO B O 1
ATOM 1364 N N . GLY B 1 71 ? 5.941 5.822 -7.440 1.00 16.28 71 GLY B N 1
ATOM 1365 C CA . GLY B 1 71 ? 6.015 7.091 -6.720 1.00 16.10 71 GLY B CA 1
ATOM 1366 C C . GLY B 1 71 ? 6.930 7.054 -5.515 1.00 15.93 71 GLY B C 1
ATOM 1367 O O . GLY B 1 71 ? 7.367 8.100 -5.037 1.00 16.79 71 GLY B O 1
ATOM 1368 N N . ASP B 1 72 ? 7.199 5.858 -4.994 1.00 15.55 72 ASP B N 1
ATOM 1369 C CA . ASP B 1 72 ? 8.224 5.687 -3.960 1.00 15.22 72 ASP B CA 1
ATOM 1370 C C . ASP B 1 72 ? 9.545 6.179 -4.520 1.00 15.08 72 ASP B C 1
ATOM 1371 O O . ASP B 1 72 ? 9.796 6.041 -5.727 1.00 15.86 72 ASP B O 1
ATOM 1376 N N . THR B 1 73 ? 10.387 6.731 -3.653 1.00 14.92 73 THR B N 1
ATOM 1377 C CA . THR B 1 73 ? 11.704 7.194 -4.070 1.00 14.59 73 THR B CA 1
ATOM 1378 C C . THR B 1 73 ? 12.749 6.485 -3.234 1.00 14.76 73 THR B C 1
ATOM 1379 O O . THR B 1 73 ? 12.705 6.512 -2.001 1.00 15.35 73 THR B O 1
ATOM 1383 N N . LEU B 1 74 ? 13.673 5.825 -3.924 1.00 14.27 74 LEU B N 1
ATOM 1384 C CA . LEU B 1 74 ? 14.853 5.258 -3.296 1.00 15.00 74 LEU B CA 1
ATOM 1385 C C . LEU B 1 74 ? 15.947 6.297 -3.333 1.00 14.76 74 LEU B C 1
ATOM 1386 O O . LEU B 1 74 ? 16.286 6.799 -4.416 1.00 15.34 74 LEU B O 1
ATOM 1391 N N . TYR B 1 75 ? 16.495 6.621 -2.164 1.00 13.24 75 TYR B N 1
ATOM 1392 C CA . TYR B 1 75 ? 17.636 7.519 -2.050 1.00 13.19 75 TYR B CA 1
ATOM 1393 C C . TYR B 1 75 ? 18.839 6.668 -1.728 1.00 12.71 75 TYR B C 1
ATOM 1394 O O . TYR B 1 75 ? 18.761 5.783 -0.905 1.00 13.94 75 TYR B O 1
ATOM 1403 N N . TYR B 1 76 ? 19.966 6.936 -2.361 1.00 12.25 76 TYR B N 1
ATOM 1404 C CA . TYR B 1 76 ? 21.068 6.020 -2.251 1.00 12.39 76 TYR B CA 1
ATOM 1405 C C . TYR B 1 76 ? 22.389 6.627 -2.608 1.00 12.14 76 TYR B C 1
ATOM 1406 O O . TYR B 1 76 ? 22.471 7.687 -3.233 1.00 12.59 76 TYR B O 1
ATOM 1415 N N . TRP B 1 77 ? 23.448 5.929 -2.201 1.00 9.65 77 TRP B N 1
ATOM 1416 C CA . TRP B 1 77 ? 24.782 6.196 -2.711 1.00 8.86 77 TRP B CA 1
ATOM 1417 C C . TRP B 1 77 ? 25.488 4.885 -2.933 1.00 9.02 77 TRP B C 1
ATOM 1418 O O . TRP B 1 77 ? 25.240 3.889 -2.237 1.00 8.92 77 TRP B O 1
ATOM 1429 N N . THR B 1 78 ? 26.366 4.873 -3.910 1.00 8.08 78 THR B N 1
ATOM 1430 C CA . THR B 1 78 ? 27.093 3.663 -4.220 1.00 8.61 78 THR B CA 1
ATOM 1431 C C . THR B 1 78 ? 28.595 3.916 -4.098 1.00 8.39 78 THR B C 1
ATOM 1432 O O . THR B 1 78 ? 29.077 5.054 -4.108 1.00 8.25 78 THR B O 1
ATOM 1436 N N . TYR B 1 79 ? 29.336 2.820 -4.011 1.00 8.93 79 TYR B N 1
ATOM 1437 C CA . TYR B 1 79 ? 30.779 2.857 -3.839 1.00 8.73 79 TYR B CA 1
ATOM 1438 C C . TYR B 1 79 ? 31.340 1.763 -4.735 1.00 7.90 79 TYR B C 1
ATOM 1439 O O . TYR B 1 79 ? 30.835 0.664 -4.756 1.00 8.56 79 TYR B O 1
ATOM 1448 N N . VAL B 1 80 ? 32.399 2.101 -5.457 1.00 7.61 80 VAL B N 1
ATOM 1449 C CA . VAL B 1 80 ? 33.109 1.191 -6.322 1.00 8.23 80 VAL B CA 1
ATOM 1450 C C . VAL B 1 80 ? 34.593 1.293 -6.059 1.00 7.20 80 VAL B C 1
ATOM 1451 O O . VAL B 1 80 ? 35.144 2.403 -6.016 1.00 7.96 80 VAL B O 1
ATOM 1455 N N . ILE B 1 81 ? 35.254 0.149 -5.890 1.00 6.27 81 ILE B N 1
ATOM 1456 C CA . ILE B 1 81 ? 36.718 0.115 -5.855 1.00 6.85 81 ILE B CA 1
ATOM 1457 C C . ILE B 1 81 ? 37.200 -0.241 -7.255 1.00 6.56 81 ILE B C 1
ATOM 1458 O O . ILE B 1 81 ? 36.930 -1.329 -7.764 1.00 6.27 81 ILE B O 1
ATOM 1463 N N . TYR B 1 82 ? 37.843 0.739 -7.905 1.00 6.11 82 TYR B N 1
ATOM 1464 C CA . TYR B 1 82 ? 38.277 0.615 -9.254 1.00 6.39 82 TYR B CA 1
ATOM 1465 C C . TYR B 1 82 ? 39.779 0.845 -9.313 1.00 6.76 82 TYR B C 1
ATOM 1466 O O . TYR B 1 82 ? 40.278 1.884 -8.901 1.00 6.07 82 TYR B O 1
ATOM 1475 N N . ASN B 1 83 ? 40.497 -0.152 -9.805 1.00 5.77 83 ASN B N 1
ATOM 1476 C CA . ASN B 1 83 ? 41.947 -0.116 -9.868 1.00 6.00 83 ASN B CA 1
ATOM 1477 C C . ASN B 1 83 ? 42.571 0.375 -8.570 1.00 6.13 83 ASN B C 1
ATOM 1478 O O . ASN B 1 83 ? 43.534 1.106 -8.549 1.00 6.96 83 ASN B O 1
ATOM 1483 N N . GLY B 1 84 ? 42.039 -0.121 -7.450 1.00 5.96 84 GLY B N 1
ATOM 1484 C CA . GLY B 1 84 ? 42.647 0.105 -6.157 1.00 5.48 84 GLY B CA 1
ATOM 1485 C C . GLY B 1 84 ? 42.221 1.323 -5.385 1.00 6.24 84 GLY B C 1
ATOM 1486 O O . GLY B 1 84 ? 42.695 1.538 -4.278 1.00 9.26 84 GLY B O 1
ATOM 1487 N N . LEU B 1 85 ? 41.369 2.151 -5.965 1.00 5.43 85 LEU B N 1
ATOM 1488 C CA . LEU B 1 85 ? 40.860 3.349 -5.262 1.00 5.95 85 LEU B CA 1
ATOM 1489 C C . LEU B 1 85 ? 39.335 3.260 -5.192 1.00 5.72 85 LEU B C 1
ATOM 1490 O O . LEU B 1 85 ? 38.690 2.849 -6.153 1.00 6.95 85 LEU B O 1
ATOM 1495 N N . GLY B 1 86 ? 38.760 3.745 -4.094 1.00 7.57 86 GLY B N 1
ATOM 1496 C CA . GLY B 1 86 ? 37.336 3.851 -3.991 1.00 6.84 86 GLY B CA 1
ATOM 1497 C C . GLY B 1 86 ? 36.789 5.145 -4.557 1.00 6.89 86 GLY B C 1
ATOM 1498 O O . GLY B 1 86 ? 37.365 6.205 -4.368 1.00 8.16 86 GLY B O 1
ATOM 1499 N N . TYR B 1 87 ? 35.622 5.039 -5.185 1.00 6.77 87 TYR B N 1
ATOM 1500 C CA . TYR B 1 87 ? 34.898 6.157 -5.791 1.00 6.61 87 TYR B CA 1
ATOM 1501 C C . TYR B 1 87 ? 33.427 5.983 -5.445 1.00 6.94 87 TYR B C 1
ATOM 1502 O O . TYR B 1 87 ? 32.936 4.857 -5.372 1.00 7.66 87 TYR B O 1
ATOM 1511 N N . ARG B 1 88 ? 32.709 7.094 -5.314 1.00 7.77 88 ARG B N 1
ATOM 1512 C CA . ARG B 1 88 ? 31.323 7.040 -4.894 1.00 9.23 88 ARG B CA 1
ATOM 1513 C C . ARG B 1 88 ? 30.435 7.817 -5.828 1.00 10.00 88 ARG B C 1
ATOM 1514 O O . ARG B 1 88 ? 30.890 8.772 -6.468 1.00 8.65 88 ARG B O 1
ATOM 1522 N N . GLU B 1 89 ? 29.176 7.406 -5.896 1.00 11.65 89 GLU B N 1
ATOM 1523 C CA . GLU B 1 89 ? 28.143 8.235 -6.457 1.00 13.16 89 GLU B CA 1
ATOM 1524 C C . GLU B 1 89 ? 27.188 8.544 -5.343 1.00 13.75 89 GLU B C 1
ATOM 1525 O O . GLU B 1 89 ? 26.543 7.641 -4.867 1.00 13.98 89 GLU B O 1
ATOM 1531 N N . ASP B 1 90 ? 27.084 9.795 -4.890 1.00 14.56 90 ASP B N 1
ATOM 1532 C CA . ASP B 1 90 ? 26.080 10.017 -3.838 1.00 16.79 90 ASP B CA 1
ATOM 1533 C C . ASP B 1 90 ? 24.952 10.833 -4.413 1.00 16.99 90 ASP B C 1
ATOM 1534 O O . ASP B 1 90 ? 24.896 11.061 -5.620 1.00 17.35 90 ASP B O 1
ATOM 1539 N N . ASP B 1 91 ? 24.004 11.193 -3.583 1.00 18.48 91 ASP B N 1
ATOM 1540 C CA . ASP B 1 91 ? 22.831 11.887 -4.100 1.00 19.20 91 ASP B CA 1
ATOM 1541 C C . ASP B 1 91 ? 22.102 11.105 -5.221 1.00 18.66 91 ASP B C 1
ATOM 1542 O O . ASP B 1 91 ? 21.446 11.713 -6.069 1.00 19.50 91 ASP B O 1
ATOM 1547 N N . GLY B 1 92 ? 22.195 9.777 -5.217 1.00 17.13 92 GLY B N 1
ATOM 1548 C CA . GLY B 1 92 ? 21.322 8.959 -6.043 1.00 17.13 92 GLY B CA 1
ATOM 1549 C C . GLY B 1 92 ? 19.880 9.044 -5.579 1.00 17.05 92 GLY B C 1
ATOM 1550 O O . GLY B 1 92 ? 19.581 9.092 -4.395 1.00 16.15 92 GLY B O 1
ATOM 1551 N N . SER B 1 93 ? 18.975 9.114 -6.539 1.00 17.08 93 SER B N 1
ATOM 1552 C CA . SER B 1 93 ? 17.567 9.105 -6.250 1.00 18.43 93 SER B CA 1
ATOM 1553 C C . SER B 1 93 ? 16.891 8.449 -7.434 1.00 18.41 93 SER B C 1
ATOM 1554 O O . SER B 1 93 ? 17.225 8.717 -8.597 1.00 20.04 93 SER B O 1
ATOM 1557 N N . PHE B 1 94 ? 15.970 7.551 -7.130 1.00 18.25 94 PHE B N 1
ATOM 1558 C CA . PHE B 1 94 ? 15.225 6.838 -8.154 1.00 18.11 94 PHE B CA 1
ATOM 1559 C C . PHE B 1 94 ? 13.770 6.794 -7.758 1.00 17.72 94 PHE B C 1
ATOM 1560 O O . PHE B 1 94 ? 13.438 6.286 -6.695 1.00 17.27 94 PHE B O 1
ATOM 1568 N N . VAL B 1 95 ? 12.910 7.329 -8.614 1.00 17.51 95 VA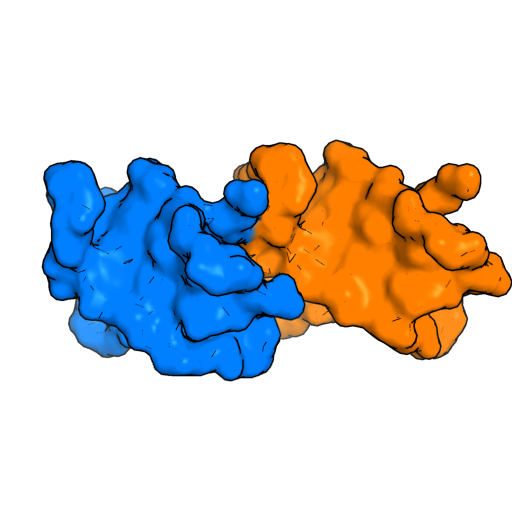L B N 1
ATOM 1569 C CA . VAL B 1 95 ? 11.475 7.282 -8.409 1.00 17.73 95 VAL B CA 1
ATOM 1570 C C . VAL B 1 95 ? 10.930 6.035 -9.098 1.00 16.93 95 VAL B C 1
ATOM 1571 O O . VAL B 1 95 ? 11.107 5.845 -10.305 1.00 17.39 95 VAL B O 1
ATOM 1575 N N . VAL B 1 96 ? 10.294 5.169 -8.322 1.00 16.26 96 VAL B N 1
ATOM 1576 C CA . VAL B 1 96 ? 9.723 3.945 -8.863 1.00 17.11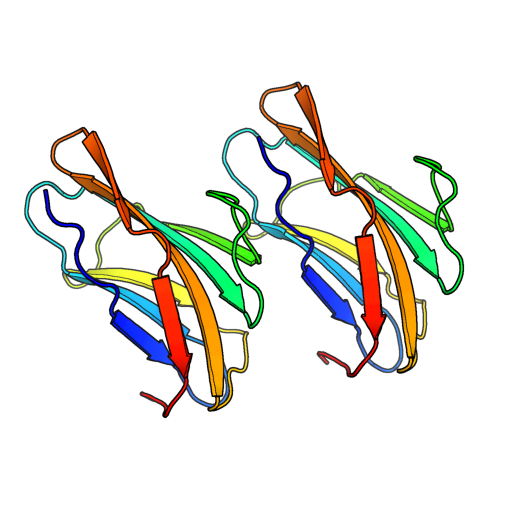 96 VAL B CA 1
ATOM 1577 C C . VAL B 1 96 ? 8.574 4.286 -9.823 1.00 17.83 96 VAL B C 1
ATOM 1578 O O . VAL B 1 96 ? 7.685 5.075 -9.495 1.00 16.50 96 VAL B O 1
ATOM 1582 N N . ASN B 1 97 ? 8.592 3.694 -11.012 1.00 18.83 97 ASN B N 1
ATOM 1583 C CA . ASN B 1 97 ? 7.613 4.045 -12.056 1.00 19.94 97 ASN B CA 1
ATOM 1584 C C . ASN B 1 97 ? 7.066 2.893 -12.907 1.00 20.35 97 ASN B C 1
ATOM 1585 O O . ASN B 1 97 ? 6.522 3.114 -13.998 1.00 22.09 97 ASN B O 1
ATOM 1587 N N . GLY B 1 98 ? 7.167 1.680 -12.393 1.00 20.71 98 GLY B N 1
ATOM 1588 C CA . GLY B 1 98 ? 6.940 0.483 -13.207 1.00 20.51 98 GLY B CA 1
ATOM 1589 C C . GLY B 1 98 ? 7.899 -0.653 -12.869 1.00 19.71 98 GLY B C 1
ATOM 1590 O O . GLY B 1 98 ? 9.041 -0.432 -12.439 1.00 20.88 98 GLY B O 1
ATOM 1591 N N . TYR B 1 99 ? 7.425 -1.873 -13.088 1.00 18.99 99 TYR B N 1
ATOM 1592 C CA . TYR B 1 99 ? 8.086 -3.081 -12.641 1.00 18.70 99 TYR B CA 1
ATOM 1593 C C . TYR B 1 99 ? 8.751 -3.808 -13.791 1.00 18.50 99 TYR B C 1
ATOM 1594 O O . TYR B 1 99 ? 8.365 -3.662 -14.941 1.00 18.01 99 TYR B O 1
ATOM 1603 N N . SER B 1 100 ? 9.778 -4.580 -13.455 1.00 18.64 100 SER B N 1
ATOM 1604 C CA . SER B 1 100 ? 10.569 -5.305 -14.444 1.00 19.20 100 SER B CA 1
ATOM 1605 C C . SER B 1 100 ? 10.153 -6.771 -14.542 1.00 19.47 100 SER B C 1
ATOM 1606 O O . SER B 1 100 ? 10.283 -7.385 -15.603 1.00 20.08 100 SER B O 1
ATOM 1609 N N . GLY B 1 101 ? 9.658 -7.335 -13.445 1.00 19.88 101 GLY B N 1
ATOM 1610 C CA . GLY B 1 101 ? 9.200 -8.731 -13.455 1.00 20.01 101 GLY B CA 1
ATOM 1611 C C . GLY B 1 101 ? 8.619 -9.162 -12.118 1.00 20.36 101 GLY B C 1
ATOM 1612 O O . GLY B 1 101 ? 8.269 -8.320 -11.289 1.00 20.45 101 GLY B O 1
#

Sequence (202 aa):
YEVPKAKIDVFYPKGFEVSIPDEEGITLFAFHGKLNEEMEGLEAGTWARDIVKAKNGRWTFRDRITALKPGDTLYYWTYVIYNGLGYREDDGSFVVNGYSGYEVPKAKIDVFYPKGFEVSIPDEEGITLFAFHGKLNEEMEGLEAGTWARDIVKAKNGRWTFRDRITALKPGDTLYYWTYVIYNGLGYREDDGSFVVNGYSG

GO terms:
  GO:0005576 extracellular region (C, IDA)
  GO:0009986 cell surface (C, IDA)
  GO:0001530 lipopolysaccharide binding (F, IDA)
  GO:0001872 (1->3)-beta-D-glucan binding (F, IDA)
  GO:0001874 (1->3)-beta-D-glucan immune receptor activity (F, IDA)
  GO:0032491 detection of molecule of fungal origin (P, IDA)
  GO:0160032 Toll receptor ligand protein activation cascade (P, IGI)
  GO:0035008 positive regulation of melanization defense response (P, IMP)
  GO:0019732 antifungal humoral response (P, IMP)
  GO:0160032 Toll receptor ligand protein activation cascade (P, IMP)
  GO:0061760 antifungal innate immune response (P, IMP)

InterPro domains:
  IPR000757 Beta-glucanase-like, N-terminal domain [PF00722] (363-391)
  IPR000757 Beta-glucanase-like, N-terminal domain [PS51762] (162-490)
  IPR013320 Concanavalin A-like lectin/glucanase domain superfamily [SSF49899] (165-489)
  IPR031756 Beta-1,3-glucan-binding protein, N-terminal [PF15886] (28-131)
  IPR031756 Beta-1,3-glucan-binding protein, N-terminal [PS51969] (26-126)
  IPR035806 Beta-1,3-glucan recognition protein, C-terminal [cd02179] (175-489)
  IPR043030 Beta-1,3-glucan-binding protein, N-terminal domain superfamily [G3DSA:2.60.40.2140] (26-132)
  IPR050546 Glycosyl Hydrolase Family 16 [PTHR10963] (145-488)